Protein AF-A0AB34K813-F1 (afdb_monomer_lite)

Organism: Prymnesium parvum (NCBI:txid97485)

Secondary structure (DSSP, 8-state):
-------------THHHHHHHHHHHHHHHHHHHHHHT-TTS-HHHHHHHHTS-EEEPPTT-TT-SEEEEEEEETTEEEEEEEEE-HHHHHSGGGHHHHHHHHHHHHHHHTT--S-SHHHHHHHHHGGGSHHHHHHHHHHHHTT-SS---SS---HHHHHHHHHHHHHHHHH-SEEEE-TTT--EEEESS--TT--B---TTS-TTPBPEEEEHHHHHHHS-TTGGGG-----

Structure (mmCIF, N/CA/C/O backbone):
data_AF-A0AB34K813-F1
#
_entry.id   AF-A0AB34K813-F1
#
loop_
_atom_site.group_PDB
_atom_site.id
_atom_site.type_symbol
_atom_site.label_atom_id
_atom_site.label_alt_id
_atom_site.label_comp_id
_atom_site.label_asym_id
_atom_site.label_entity_id
_atom_site.label_seq_id
_atom_site.pdbx_PDB_ins_code
_atom_site.Cartn_x
_atom_site.Cartn_y
_atom_site.Cartn_z
_atom_site.occupancy
_atom_site.B_iso_or_equiv
_atom_site.auth_seq_id
_atom_site.auth_comp_id
_atom_site.auth_asym_id
_atom_site.auth_atom_id
_atom_site.pdbx_PDB_model_num
ATOM 1 N N . MET A 1 1 ? -28.164 -55.499 8.125 1.00 40.47 1 MET A N 1
ATOM 2 C CA . MET A 1 1 ? -28.243 -54.291 7.272 1.00 40.47 1 MET A CA 1
ATOM 3 C C . MET A 1 1 ? -27.088 -53.362 7.637 1.00 40.47 1 MET A C 1
ATOM 5 O O . MET A 1 1 ? -27.145 -52.785 8.718 1.00 40.47 1 MET A O 1
ATOM 9 N N . PRO A 1 2 ? -26.005 -53.270 6.844 1.00 36.97 2 PRO A N 1
ATOM 10 C CA . PRO A 1 2 ? -24.881 -52.398 7.173 1.00 36.97 2 PRO A CA 1
ATOM 11 C C . PRO A 1 2 ? -25.162 -50.956 6.718 1.00 36.97 2 PRO A C 1
ATOM 13 O O . PRO A 1 2 ? -25.666 -50.724 5.621 1.00 36.97 2 PRO A O 1
ATOM 16 N N . ARG A 1 3 ? -24.840 -49.982 7.578 1.00 38.12 3 ARG A N 1
ATOM 17 C CA . ARG A 1 3 ? -24.849 -48.547 7.256 1.00 38.12 3 ARG A CA 1
ATOM 18 C C . ARG A 1 3 ? -23.661 -48.230 6.345 1.00 38.12 3 ARG A C 1
ATOM 20 O O . ARG A 1 3 ? -22.516 -48.391 6.758 1.00 38.12 3 ARG A O 1
ATOM 27 N N . LEU A 1 4 ? -23.938 -47.746 5.138 1.00 34.97 4 LEU A N 1
ATOM 28 C CA . LEU A 1 4 ? -22.934 -47.162 4.250 1.00 34.97 4 LEU A CA 1
ATOM 29 C C . LEU A 1 4 ? -22.498 -45.797 4.805 1.00 34.97 4 LEU A C 1
ATOM 31 O O . LEU A 1 4 ? -23.293 -44.863 4.880 1.00 34.97 4 LEU A O 1
ATOM 35 N N . LEU A 1 5 ? -21.229 -45.693 5.201 1.00 39.16 5 LEU A N 1
ATOM 36 C CA . LEU A 1 5 ? -20.540 -44.429 5.457 1.00 39.16 5 LEU A CA 1
ATOM 37 C C . LEU A 1 5 ? -20.060 -43.864 4.115 1.00 39.16 5 LEU A C 1
ATOM 39 O O . LEU A 1 5 ? -19.081 -44.341 3.546 1.00 39.16 5 LEU A O 1
ATOM 43 N N . THR A 1 6 ? -20.731 -42.835 3.604 1.00 39.72 6 THR A N 1
ATOM 44 C CA . THR A 1 6 ? -20.215 -42.028 2.493 1.00 39.72 6 THR A CA 1
ATOM 45 C C . THR A 1 6 ? -19.119 -41.099 3.010 1.00 39.72 6 THR A C 1
ATOM 47 O O . THR A 1 6 ? -19.399 -40.052 3.593 1.00 39.72 6 THR A O 1
ATOM 50 N N . HIS A 1 7 ? -17.858 -41.474 2.792 1.00 35.19 7 HIS A N 1
ATOM 51 C CA . HIS A 1 7 ? -16.732 -40.549 2.890 1.00 35.19 7 HIS A CA 1
ATOM 52 C C . HIS A 1 7 ? -16.776 -39.581 1.700 1.00 35.19 7 HIS A C 1
ATOM 54 O O . HIS A 1 7 ? -16.453 -39.948 0.573 1.00 35.19 7 HIS A O 1
ATOM 60 N N . ALA A 1 8 ? -17.159 -38.329 1.951 1.00 38.97 8 ALA A N 1
ATOM 61 C CA . ALA A 1 8 ? -16.962 -37.244 1.000 1.00 38.97 8 ALA A CA 1
ATOM 62 C C . ALA A 1 8 ? -15.460 -36.924 0.912 1.00 38.97 8 ALA A C 1
ATOM 64 O O . ALA A 1 8 ? -14.882 -36.292 1.799 1.00 38.97 8 ALA A O 1
ATOM 65 N N . LEU A 1 9 ? -14.814 -37.381 -0.161 1.00 40.41 9 LEU A N 1
ATOM 66 C CA . LEU A 1 9 ? -13.491 -36.913 -0.558 1.00 40.41 9 LEU A CA 1
ATOM 67 C C . LEU A 1 9 ? -13.613 -35.444 -0.977 1.00 40.41 9 LEU A C 1
ATOM 69 O O . LEU A 1 9 ? -14.111 -35.122 -2.052 1.00 40.41 9 LEU A O 1
ATOM 73 N N . GLY A 1 10 ? -13.181 -34.539 -0.098 1.00 35.12 10 GLY A N 1
ATOM 74 C CA . GLY A 1 10 ? -13.100 -33.114 -0.393 1.00 35.12 10 GLY A CA 1
ATOM 75 C C . GLY A 1 10 ? -12.108 -32.850 -1.524 1.00 35.12 10 GLY A C 1
ATOM 76 O O . GLY A 1 10 ? -10.894 -32.859 -1.309 1.00 35.12 10 GLY A O 1
ATOM 77 N N . MET A 1 11 ? -12.625 -32.575 -2.721 1.00 36.72 11 MET A N 1
ATOM 78 C CA . MET A 1 11 ? -11.850 -32.030 -3.831 1.00 36.72 11 MET A CA 1
ATOM 79 C C . MET A 1 11 ? -11.359 -30.631 -3.439 1.00 36.72 11 MET A C 1
ATOM 81 O O . MET A 1 11 ? -12.093 -29.646 -3.507 1.00 36.72 11 MET A O 1
ATOM 85 N N . ARG A 1 12 ? -10.104 -30.519 -2.994 1.00 44.38 12 ARG A N 1
ATOM 86 C CA . ARG A 1 12 ? -9.449 -29.214 -2.854 1.00 44.38 12 ARG A CA 1
ATOM 87 C C . ARG A 1 12 ? -9.194 -28.680 -4.262 1.00 44.38 12 ARG A C 1
ATOM 89 O O . ARG A 1 12 ? -8.395 -29.247 -5.000 1.00 44.38 12 ARG A O 1
ATOM 96 N N . SER A 1 13 ? -9.900 -27.609 -4.619 1.00 41.66 13 SER A N 1
ATOM 97 C CA . SER A 1 13 ? -9.781 -26.898 -5.895 1.00 41.66 13 SER A CA 1
ATOM 98 C C . SER A 1 13 ? -8.315 -26.639 -6.270 1.00 41.66 13 SER A C 1
ATOM 100 O O . SER A 1 13 ? -7.618 -25.835 -5.648 1.00 41.66 13 SER A O 1
ATOM 102 N N . LEU A 1 14 ? -7.856 -27.308 -7.329 1.00 44.44 14 LEU A N 1
ATOM 103 C CA . LEU A 1 14 ? -6.583 -27.040 -8.003 1.00 44.44 14 LEU A CA 1
ATOM 104 C C . LEU A 1 14 ? -6.608 -25.706 -8.784 1.00 44.44 14 LEU A C 1
ATOM 106 O O . LEU A 1 14 ? -5.558 -25.239 -9.221 1.00 44.44 14 LEU A O 1
ATOM 110 N N . GLY A 1 15 ? -7.775 -25.057 -8.909 1.00 40.50 15 GLY A N 1
ATOM 111 C CA . GLY A 1 15 ? -7.980 -23.834 -9.696 1.00 40.50 15 GLY A CA 1
ATOM 112 C C . GLY A 1 15 ? -7.442 -22.544 -9.064 1.00 40.50 15 GLY A C 1
ATOM 113 O O . GLY A 1 15 ? -7.203 -21.572 -9.777 1.00 40.50 15 GLY A O 1
ATOM 114 N N . SER A 1 16 ? -7.186 -22.531 -7.750 1.00 52.09 16 SER A N 1
ATOM 115 C CA . SER A 1 16 ? -6.768 -21.317 -7.026 1.00 52.09 16 SER A CA 1
ATOM 116 C C . SER A 1 16 ? -5.320 -20.890 -7.324 1.00 52.09 16 SER A C 1
ATOM 118 O O . SER A 1 16 ? -5.017 -19.698 -7.353 1.00 52.09 16 SER A O 1
ATOM 120 N N . ARG A 1 17 ? -4.417 -21.840 -7.617 1.00 52.97 17 ARG A N 1
ATOM 121 C CA . ARG A 1 17 ? -3.002 -21.529 -7.905 1.00 52.97 17 ARG A CA 1
ATOM 122 C C . ARG A 1 17 ? -2.800 -20.909 -9.290 1.00 52.97 17 ARG A C 1
ATOM 124 O O . ARG A 1 17 ? -2.044 -19.949 -9.401 1.00 52.97 17 ARG A O 1
ATOM 131 N N . CYS A 1 18 ? -3.506 -21.410 -10.306 1.00 53.28 18 CYS A N 1
ATOM 132 C CA . CYS A 1 18 ? -3.418 -20.904 -11.680 1.00 53.28 18 CYS A CA 1
ATOM 133 C C . CYS A 1 18 ? -3.965 -19.468 -11.793 1.00 53.28 18 CYS A C 1
ATOM 135 O O . CYS A 1 18 ? -3.300 -18.599 -12.351 1.00 53.28 18 CYS A O 1
ATOM 137 N N . HIS A 1 19 ? -5.103 -19.185 -11.142 1.00 57.97 19 HIS A N 1
ATOM 138 C CA . HIS A 1 19 ? -5.671 -17.832 -11.080 1.00 57.97 19 HIS A CA 1
ATOM 139 C C . HIS A 1 19 ? -4.694 -16.825 -10.464 1.00 57.97 19 HIS A C 1
ATOM 141 O O . HIS A 1 19 ? -4.480 -15.751 -11.018 1.00 57.97 19 HIS A O 1
ATOM 147 N N . SER A 1 20 ? -4.030 -17.197 -9.363 1.00 69.31 20 SER A N 1
ATOM 148 C CA . SER A 1 20 ? -3.106 -16.291 -8.673 1.00 69.31 20 SER A CA 1
ATOM 149 C C . SER A 1 20 ? -1.882 -15.892 -9.506 1.00 69.31 20 SER A C 1
ATOM 151 O O . SER A 1 20 ? -1.365 -14.790 -9.334 1.00 69.31 20 SER A O 1
ATOM 153 N N . PHE A 1 21 ? -1.418 -16.779 -10.395 1.00 74.19 21 PHE A N 1
ATOM 154 C CA . PHE A 1 21 ? -0.267 -16.526 -11.260 1.00 74.19 21 PHE A CA 1
ATOM 155 C C . PHE A 1 21 ? -0.642 -15.593 -12.414 1.00 74.19 21 PHE A C 1
ATOM 157 O O . PHE A 1 21 ? 0.025 -14.582 -12.614 1.00 74.19 21 PHE A O 1
ATOM 164 N N . HIS A 1 22 ? -1.751 -15.872 -13.109 1.00 79.75 22 HIS A N 1
ATOM 165 C CA . HIS A 1 22 ? -2.236 -15.013 -14.193 1.00 79.75 22 HIS A CA 1
ATOM 166 C C . HIS A 1 22 ? -2.557 -13.592 -13.719 1.00 79.75 22 HIS A C 1
ATOM 168 O O . HIS A 1 22 ? -2.233 -12.636 -14.419 1.00 79.75 22 HIS A O 1
ATOM 174 N N . GLN A 1 23 ? -3.119 -13.443 -12.515 1.00 82.75 23 GLN A N 1
ATOM 175 C CA . GLN A 1 23 ? -3.369 -12.131 -11.911 1.00 82.75 23 GLN A CA 1
ATOM 176 C C . GLN A 1 23 ? -2.080 -11.326 -11.717 1.00 82.75 23 GLN A C 1
ATOM 178 O O . GLN A 1 23 ? -2.039 -10.148 -12.053 1.00 82.75 23 GLN A O 1
ATOM 183 N N . ILE A 1 24 ? -1.023 -11.953 -11.190 1.00 89.81 24 ILE A N 1
ATOM 184 C CA . ILE A 1 24 ? 0.265 -11.279 -10.985 1.00 89.81 24 ILE A CA 1
ATOM 185 C C . ILE A 1 24 ? 0.879 -10.879 -12.327 1.00 89.81 24 ILE A C 1
ATOM 187 O O . ILE A 1 24 ? 1.292 -9.735 -12.470 1.00 89.81 24 ILE A O 1
ATOM 191 N N . VAL A 1 25 ? 0.893 -11.783 -13.311 1.00 90.12 25 VAL A N 1
ATOM 192 C CA . VAL A 1 25 ? 1.464 -11.505 -14.638 1.00 90.12 25 VAL A CA 1
ATOM 193 C C . VAL A 1 25 ? 0.717 -10.368 -15.340 1.00 90.12 25 VAL A C 1
ATOM 195 O O . VAL A 1 25 ? 1.357 -9.449 -15.843 1.00 90.12 25 VAL A O 1
ATOM 198 N N . GLY A 1 26 ? -0.620 -10.381 -15.322 1.00 91.38 26 GLY A N 1
ATOM 199 C CA . GLY A 1 26 ? -1.423 -9.293 -15.891 1.00 91.38 26 GLY A CA 1
ATOM 200 C C . GLY A 1 26 ? -1.150 -7.952 -15.206 1.00 91.38 26 GLY A C 1
ATOM 201 O O . GLY A 1 26 ? -0.926 -6.949 -15.874 1.00 91.38 26 GLY A O 1
ATOM 202 N N . LEU A 1 27 ? -1.063 -7.952 -13.873 1.00 92.31 27 LEU A N 1
ATOM 203 C CA . LEU A 1 27 ? -0.765 -6.753 -13.089 1.00 92.31 27 LEU A CA 1
ATOM 204 C C . LEU A 1 27 ? 0.649 -6.216 -13.366 1.00 92.31 27 LEU A C 1
ATOM 206 O O . LEU A 1 27 ? 0.837 -5.003 -13.436 1.00 92.31 27 LEU A O 1
ATOM 210 N N . GLN A 1 28 ? 1.638 -7.096 -13.555 1.00 95.12 28 GLN A N 1
ATOM 211 C CA . GLN A 1 28 ? 2.987 -6.701 -13.966 1.00 95.12 28 GLN A CA 1
ATOM 212 C C . GLN A 1 28 ? 2.988 -6.040 -15.347 1.00 95.12 28 GLN A C 1
ATOM 214 O O . GLN A 1 28 ? 3.563 -4.962 -15.475 1.00 95.12 28 GLN A O 1
ATOM 219 N N . GLY A 1 29 ? 2.325 -6.649 -16.338 1.00 94.62 29 GLY A N 1
ATOM 220 C CA . GLY A 1 29 ? 2.216 -6.098 -17.693 1.00 94.62 29 GLY A CA 1
ATOM 221 C C . GLY A 1 29 ? 1.589 -4.705 -17.693 1.00 94.62 29 GLY A C 1
ATOM 222 O O . GLY A 1 29 ? 2.226 -3.747 -18.123 1.00 94.62 29 GLY A O 1
ATOM 223 N N . ASP A 1 30 ? 0.414 -4.570 -17.072 1.00 94.88 30 ASP A N 1
ATOM 224 C CA . ASP A 1 30 ? -0.297 -3.294 -16.916 1.00 94.88 30 ASP A CA 1
ATOM 225 C C . ASP A 1 30 ? 0.600 -2.184 -16.340 1.00 94.88 30 ASP A C 1
ATOM 227 O O . ASP A 1 30 ? 0.608 -1.041 -16.813 1.00 94.88 30 ASP A O 1
ATOM 231 N N . VAL A 1 31 ? 1.355 -2.508 -15.284 1.00 96.50 31 VAL A N 1
ATOM 232 C CA . VAL A 1 31 ? 2.215 -1.541 -14.596 1.00 96.50 31 VAL A CA 1
ATOM 233 C C . VAL A 1 31 ? 3.443 -1.200 -15.430 1.00 96.50 31 VAL A C 1
ATOM 235 O O . VAL A 1 31 ? 3.774 -0.020 -15.528 1.00 96.50 31 VAL A O 1
ATOM 238 N N . LEU A 1 32 ? 4.113 -2.182 -16.035 1.00 96.06 32 LEU A N 1
ATOM 239 C CA . LEU A 1 32 ? 5.310 -1.946 -16.846 1.00 96.06 32 LEU A CA 1
ATOM 240 C C . LEU A 1 32 ? 4.984 -1.154 -18.119 1.00 96.06 32 LEU A C 1
ATOM 242 O O . LEU A 1 32 ? 5.688 -0.185 -18.411 1.00 96.06 32 LEU A O 1
ATOM 246 N N . ASP A 1 33 ? 3.882 -1.478 -18.800 1.00 94.69 33 ASP A N 1
ATOM 247 C CA . ASP A 1 33 ? 3.392 -0.730 -19.965 1.00 94.69 33 ASP A CA 1
ATOM 248 C C . ASP A 1 33 ? 3.062 0.719 -19.585 1.00 94.69 33 ASP A C 1
ATOM 250 O O . ASP A 1 33 ? 3.467 1.676 -20.254 1.00 94.69 33 ASP A O 1
ATOM 254 N N . THR A 1 34 ? 2.397 0.904 -18.442 1.00 95.00 34 THR A N 1
ATOM 255 C CA . THR A 1 34 ? 2.105 2.239 -17.912 1.00 95.00 34 THR A CA 1
ATOM 256 C C . THR A 1 34 ? 3.389 2.994 -17.563 1.00 95.00 34 THR A C 1
ATOM 258 O O . THR A 1 34 ? 3.525 4.165 -17.923 1.00 95.00 34 THR A O 1
ATOM 261 N N . MET A 1 35 ? 4.360 2.346 -16.910 1.00 95.81 35 MET A N 1
ATOM 262 C CA . MET A 1 35 ? 5.655 2.945 -16.569 1.00 95.81 35 MET A CA 1
ATOM 263 C C . MET A 1 35 ? 6.441 3.364 -17.812 1.00 95.81 35 MET A C 1
ATOM 265 O O . MET A 1 35 ? 7.056 4.429 -17.791 1.00 95.81 35 MET A O 1
ATOM 269 N N . ALA A 1 36 ? 6.392 2.579 -18.891 1.00 93.88 36 ALA A N 1
ATOM 270 C CA . ALA A 1 36 ? 7.052 2.900 -20.155 1.00 93.88 36 ALA A CA 1
ATOM 271 C C . ALA A 1 36 ? 6.488 4.171 -20.818 1.00 93.88 36 ALA A C 1
ATOM 273 O O . ALA A 1 36 ? 7.203 4.844 -21.559 1.00 93.88 36 ALA A O 1
ATOM 2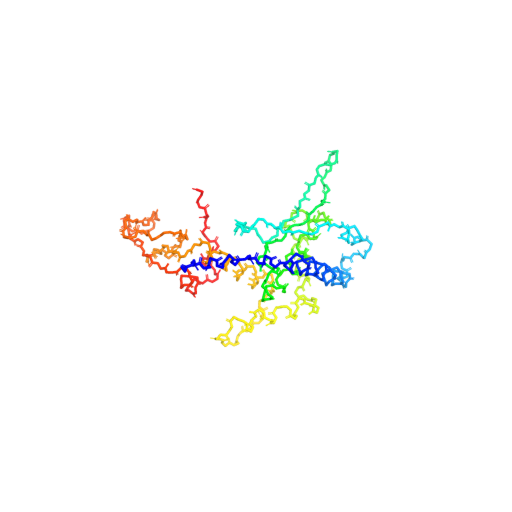74 N N . SER A 1 37 ? 5.236 4.538 -20.515 1.00 91.94 37 SER A N 1
ATOM 275 C CA . SER A 1 37 ? 4.622 5.793 -20.975 1.00 91.94 37 SER A CA 1
ATOM 276 C C . SER A 1 37 ? 5.019 7.030 -20.150 1.00 91.94 37 SER A C 1
ATOM 278 O O . SER A 1 37 ? 4.778 8.164 -20.571 1.00 91.94 37 SER A O 1
ATOM 280 N N . ILE A 1 38 ? 5.632 6.849 -18.973 1.00 92.69 38 ILE A N 1
ATOM 281 C CA . ILE A 1 38 ? 6.045 7.958 -18.106 1.00 92.69 38 ILE A CA 1
ATOM 282 C C . ILE A 1 38 ? 7.369 8.522 -18.626 1.00 92.69 38 ILE A C 1
ATOM 284 O O . ILE A 1 38 ? 8.417 7.910 -18.461 1.00 92.69 38 ILE A O 1
ATOM 288 N N . ALA A 1 39 ? 7.346 9.741 -19.172 1.00 88.62 39 ALA A N 1
ATOM 289 C CA . ALA A 1 39 ? 8.506 10.360 -19.828 1.00 88.62 39 ALA A CA 1
ATOM 290 C C . ALA A 1 39 ? 9.791 10.433 -18.971 1.00 88.62 39 ALA A C 1
ATOM 292 O O . ALA A 1 39 ? 10.895 10.432 -19.511 1.00 88.62 39 ALA A O 1
ATOM 293 N N . LEU A 1 40 ? 9.671 10.493 -17.638 1.00 89.94 40 LEU A N 1
ATOM 294 C CA . LEU A 1 40 ? 10.826 10.516 -16.728 1.00 89.94 40 LEU A CA 1
ATOM 295 C C . LEU A 1 40 ? 11.464 9.135 -16.495 1.00 89.94 40 LEU A C 1
ATOM 297 O O . LEU A 1 40 ? 12.545 9.058 -15.909 1.00 89.94 40 LEU A O 1
ATOM 301 N N . LEU A 1 41 ? 10.821 8.051 -16.932 1.00 91.19 41 LEU A N 1
ATOM 302 C CA . LEU A 1 41 ? 11.318 6.684 -16.823 1.00 91.19 41 LEU A CA 1
ATOM 303 C C . LEU A 1 41 ? 11.771 6.208 -18.205 1.00 91.19 41 LEU A C 1
ATOM 305 O O . LEU A 1 41 ? 10.978 6.052 -19.127 1.00 91.19 41 LEU A O 1
ATOM 309 N N . LYS A 1 42 ? 13.076 5.975 -18.367 1.00 88.38 42 LYS A N 1
ATOM 310 C CA . LYS A 1 42 ? 13.618 5.466 -19.633 1.00 88.38 42 LYS A CA 1
ATOM 311 C C . LYS A 1 42 ? 13.216 3.995 -19.811 1.00 88.38 42 LYS A C 1
ATOM 313 O O . LYS A 1 42 ? 13.480 3.222 -18.890 1.00 88.38 42 LYS A O 1
ATOM 318 N N . PRO A 1 43 ? 12.712 3.565 -20.984 1.00 88.69 43 PRO A N 1
ATOM 319 C CA . PRO A 1 43 ? 12.343 2.164 -21.215 1.00 88.69 43 PRO A CA 1
ATOM 320 C C . PRO A 1 43 ? 13.475 1.169 -20.926 1.00 88.69 43 PRO A C 1
ATOM 322 O O . PRO A 1 43 ? 13.246 0.116 -20.340 1.00 88.69 43 PRO A O 1
ATOM 325 N N . SER A 1 44 ? 14.726 1.530 -21.234 1.00 89.56 44 SER A N 1
ATOM 326 C CA . SER A 1 44 ? 15.894 0.688 -20.940 1.00 89.56 44 SER A CA 1
ATOM 327 C C . SER A 1 44 ? 16.117 0.438 -19.446 1.00 89.56 44 SER A C 1
ATOM 329 O O . SER A 1 44 ? 16.642 -0.609 -19.077 1.00 89.56 44 SER A O 1
ATOM 331 N N . ALA A 1 45 ? 15.695 1.361 -18.576 1.00 89.81 45 ALA A N 1
ATOM 332 C CA . ALA A 1 45 ? 15.778 1.185 -17.129 1.00 89.81 45 ALA A CA 1
ATOM 333 C C . ALA A 1 45 ? 14.716 0.211 -16.592 1.00 89.81 45 ALA A C 1
ATOM 335 O O . ALA A 1 45 ? 14.874 -0.293 -15.485 1.00 89.81 45 ALA A O 1
ATOM 336 N N . LEU A 1 46 ? 13.654 -0.065 -17.359 1.00 94.06 46 LEU A N 1
ATOM 337 C CA . LEU A 1 46 ? 12.557 -0.947 -16.952 1.00 94.06 46 LEU A CA 1
ATOM 338 C C . LEU A 1 46 ? 12.826 -2.419 -17.276 1.00 94.06 46 LEU A C 1
ATOM 340 O O . LEU A 1 46 ? 12.252 -3.284 -16.624 1.00 94.06 46 LEU A O 1
ATOM 344 N N . VAL A 1 47 ? 13.727 -2.714 -18.220 1.00 92.00 47 VAL A N 1
ATOM 345 C CA . VAL A 1 47 ? 14.059 -4.088 -18.647 1.00 92.00 47 VAL A CA 1
ATOM 346 C C . VAL A 1 47 ? 14.375 -5.025 -17.468 1.00 92.00 47 VAL A C 1
ATOM 348 O O . VAL A 1 47 ? 13.828 -6.124 -17.432 1.00 92.00 47 VAL A O 1
ATOM 351 N N . PRO A 1 48 ? 15.167 -4.629 -16.448 1.00 92.00 48 PRO A N 1
ATOM 352 C CA . PRO A 1 48 ? 15.436 -5.508 -15.308 1.00 92.00 48 PRO A CA 1
ATOM 353 C C . PRO A 1 48 ? 14.200 -5.851 -14.458 1.00 92.00 48 PRO A C 1
ATOM 355 O O . PRO A 1 48 ? 14.242 -6.810 -13.689 1.00 92.00 48 PRO A O 1
ATOM 358 N N . LEU A 1 49 ? 13.117 -5.071 -14.554 1.00 95.31 49 LEU A N 1
ATOM 359 C CA . LEU A 1 49 ? 11.895 -5.274 -13.773 1.00 95.31 49 LEU A CA 1
ATOM 360 C C . LEU A 1 49 ? 10.998 -6.379 -14.341 1.00 95.31 49 LEU A C 1
ATOM 362 O O . LEU A 1 49 ? 10.260 -6.991 -13.569 1.00 95.31 49 LEU A O 1
ATOM 366 N N . ASP A 1 50 ? 11.089 -6.660 -15.645 1.00 90.75 50 ASP A N 1
ATOM 367 C CA . ASP A 1 50 ? 10.316 -7.714 -16.322 1.00 90.75 50 ASP A CA 1
ATOM 368 C C . ASP A 1 50 ? 10.580 -9.093 -15.698 1.00 90.75 50 ASP A C 1
ATOM 370 O O . ASP A 1 50 ? 9.679 -9.898 -15.466 1.00 90.75 50 ASP A O 1
ATOM 374 N N . HIS A 1 51 ? 11.834 -9.329 -15.312 1.00 89.88 51 HIS A N 1
ATOM 375 C CA . HIS A 1 51 ? 12.270 -10.579 -14.697 1.00 89.88 51 HIS A CA 1
ATOM 376 C C . HIS A 1 51 ? 12.285 -10.537 -13.165 1.00 89.88 51 HIS A C 1
ATOM 378 O O . HIS A 1 51 ? 12.656 -11.530 -12.533 1.00 89.88 51 HIS A O 1
ATOM 384 N N . LEU A 1 52 ? 11.907 -9.414 -12.542 1.00 94.94 52 LEU A N 1
ATOM 385 C CA . LEU A 1 52 ? 11.888 -9.289 -11.088 1.00 94.94 52 LEU A CA 1
ATOM 386 C C . LEU A 1 52 ? 10.680 -10.056 -10.524 1.00 94.94 52 LEU A C 1
ATOM 388 O O . LEU A 1 52 ? 9.542 -9.640 -10.747 1.00 94.94 52 LEU A O 1
ATOM 392 N N . PRO A 1 53 ? 10.875 -11.143 -9.750 1.00 95.31 53 PRO A N 1
ATOM 393 C CA . PRO A 1 53 ? 9.760 -11.965 -9.302 1.00 95.31 53 PRO A CA 1
ATOM 394 C C . PRO A 1 53 ? 8.797 -11.188 -8.402 1.00 95.31 53 PRO A C 1
ATOM 396 O O . PRO A 1 53 ? 9.201 -10.652 -7.363 1.00 95.31 53 PRO A O 1
ATOM 399 N N . VAL A 1 54 ? 7.510 -11.209 -8.749 1.00 96.00 54 VAL A N 1
ATOM 400 C CA . VAL A 1 54 ? 6.421 -10.693 -7.913 1.00 96.00 54 VAL A CA 1
ATOM 401 C C . VAL A 1 54 ? 5.709 -11.858 -7.231 1.00 96.00 54 VAL A C 1
ATOM 403 O O . VAL A 1 54 ? 5.485 -12.922 -7.802 1.00 96.00 54 VAL A O 1
ATOM 406 N N . SER A 1 55 ? 5.404 -11.692 -5.950 1.00 94.25 55 SER A N 1
ATOM 407 C CA . SER A 1 55 ? 4.878 -12.761 -5.102 1.00 94.25 55 SER A CA 1
ATOM 408 C C . SER A 1 55 ? 3.887 -12.239 -4.066 1.00 94.25 55 SER A C 1
ATOM 410 O O . SER A 1 55 ? 3.567 -11.054 -4.025 1.00 94.25 55 SER A O 1
ATOM 412 N N . ARG A 1 56 ? 3.413 -13.130 -3.194 1.00 94.69 56 ARG A N 1
ATOM 413 C CA . ARG A 1 56 ? 2.490 -12.804 -2.107 1.00 94.69 56 ARG A CA 1
ATOM 414 C C . ARG A 1 56 ? 3.224 -12.645 -0.777 1.00 94.69 56 ARG A C 1
ATOM 416 O O . ARG A 1 56 ? 4.102 -13.439 -0.435 1.00 94.69 56 ARG A O 1
ATOM 423 N N . LEU A 1 57 ? 2.831 -11.636 -0.006 1.00 94.56 57 LEU A N 1
ATOM 424 C CA . LEU A 1 57 ? 3.113 -11.550 1.424 1.00 94.56 57 LEU A CA 1
ATOM 425 C C . LEU A 1 57 ? 2.333 -12.629 2.192 1.00 94.56 57 LEU A C 1
ATOM 427 O O . LEU A 1 57 ? 1.388 -13.235 1.681 1.00 94.56 57 LEU A O 1
ATOM 431 N N . ARG A 1 58 ? 2.710 -12.847 3.457 1.00 90.94 58 ARG A N 1
ATOM 432 C CA . ARG A 1 58 ? 1.896 -13.635 4.393 1.00 90.94 58 ARG A CA 1
ATOM 433 C C . ARG A 1 58 ? 0.511 -12.991 4.558 1.00 90.94 58 ARG A C 1
ATOM 435 O O . ARG A 1 58 ? 0.398 -11.768 4.555 1.00 90.94 58 ARG A O 1
ATOM 442 N N . ARG A 1 59 ? -0.536 -13.808 4.716 1.00 87.06 59 ARG A N 1
ATOM 443 C CA . ARG A 1 59 ? -1.940 -13.344 4.806 1.00 87.06 59 ARG A CA 1
ATOM 444 C C . ARG A 1 59 ? -2.201 -12.430 6.012 1.00 87.06 59 ARG A C 1
ATOM 446 O O . ARG A 1 59 ? -3.156 -11.667 6.010 1.00 87.06 59 ARG A O 1
ATOM 453 N N . ASP A 1 60 ? -1.373 -12.527 7.043 1.00 85.25 60 ASP A N 1
ATOM 454 C CA . ASP A 1 60 ? -1.408 -11.724 8.265 1.00 85.25 60 ASP A CA 1
ATOM 455 C C . ASP A 1 60 ? -0.419 -10.541 8.229 1.00 85.25 60 ASP A C 1
ATOM 457 O O . ASP A 1 60 ? -0.078 -9.986 9.271 1.00 85.25 60 ASP A O 1
ATOM 461 N N . ALA A 1 61 ? 0.077 -10.130 7.057 1.00 86.19 61 ALA A N 1
ATOM 462 C CA . ALA A 1 61 ? 0.919 -8.941 6.913 1.00 86.19 61 ALA A CA 1
ATOM 463 C C . ALA A 1 61 ? 0.090 -7.645 6.992 1.00 86.19 61 ALA A C 1
ATOM 465 O O . ALA A 1 61 ? -0.081 -6.936 6.015 1.00 86.19 61 ALA A O 1
ATOM 466 N N . PHE A 1 62 ? -0.394 -7.297 8.180 1.00 77.12 62 PHE A N 1
ATOM 467 C CA . PHE A 1 62 ? -1.336 -6.185 8.360 1.00 77.12 62 PHE A CA 1
ATOM 468 C C . PHE A 1 62 ? -0.734 -4.774 8.263 1.00 77.12 62 PHE A C 1
ATOM 470 O O . PHE A 1 62 ? -1.475 -3.810 8.108 1.00 77.12 62 PHE A O 1
ATOM 477 N N . LYS A 1 63 ? 0.596 -4.634 8.370 1.00 82.00 63 LYS A N 1
ATOM 478 C CA . LYS A 1 63 ? 1.294 -3.335 8.267 1.00 82.00 63 LYS A CA 1
ATOM 479 C C . LYS A 1 63 ? 1.862 -3.055 6.868 1.00 82.00 63 LYS A C 1
ATOM 481 O O . LYS A 1 63 ? 2.427 -1.989 6.659 1.00 82.00 63 LYS A O 1
ATOM 486 N N . LEU A 1 64 ? 1.795 -4.018 5.943 1.00 90.44 64 LEU A N 1
ATOM 487 C CA . LEU A 1 64 ? 2.481 -3.946 4.650 1.00 90.44 64 LEU A CA 1
ATOM 488 C C . LEU A 1 64 ? 1.502 -4.199 3.507 1.00 90.44 64 LEU A C 1
ATOM 490 O O . LEU A 1 64 ? 0.884 -5.259 3.440 1.00 90.44 64 LEU A O 1
ATOM 494 N N . HIS A 1 65 ? 1.408 -3.245 2.584 1.00 95.12 65 HIS A N 1
ATOM 495 C CA . HIS A 1 65 ? 0.645 -3.409 1.343 1.00 95.12 65 HIS A CA 1
ATOM 496 C C . HIS A 1 65 ? 1.511 -4.066 0.265 1.00 95.12 65 HIS A C 1
ATOM 498 O O . HIS A 1 65 ? 1.071 -4.987 -0.419 1.00 95.12 65 HIS A O 1
ATOM 504 N N . GLY A 1 66 ? 2.766 -3.630 0.177 1.00 96.44 66 GLY A N 1
ATOM 505 C CA . GLY A 1 66 ? 3.812 -4.169 -0.678 1.00 96.44 66 GLY A CA 1
ATOM 506 C C . GLY A 1 66 ? 5.157 -4.153 0.044 1.00 96.44 66 GLY A C 1
ATOM 507 O O . GLY A 1 66 ? 5.288 -3.576 1.127 1.00 96.44 66 GLY A O 1
ATOM 508 N N . VAL A 1 67 ? 6.134 -4.865 -0.515 1.00 96.94 67 VAL A N 1
ATOM 509 C CA . VAL A 1 67 ? 7.539 -4.740 -0.126 1.00 96.94 67 VAL A CA 1
ATOM 510 C C . VAL A 1 67 ? 8.467 -5.139 -1.270 1.00 96.94 67 VAL A C 1
ATOM 512 O O . VAL A 1 67 ? 8.351 -6.231 -1.836 1.00 96.94 67 VAL A O 1
ATOM 515 N N . CYS A 1 68 ? 9.450 -4.290 -1.537 1.00 97.69 68 CYS A N 1
ATOM 516 C CA . CYS A 1 68 ? 10.608 -4.578 -2.365 1.00 97.69 68 CYS A CA 1
ATOM 517 C C . CYS A 1 68 ? 11.734 -5.154 -1.496 1.00 97.69 68 CYS A C 1
ATOM 519 O O . CYS A 1 68 ? 12.198 -4.542 -0.529 1.00 97.69 68 CYS A O 1
ATOM 521 N N . ARG A 1 69 ? 12.156 -6.383 -1.803 1.00 96.81 69 ARG A N 1
ATOM 522 C CA . ARG A 1 69 ? 13.179 -7.113 -1.051 1.00 96.81 69 ARG A CA 1
ATOM 523 C C . ARG A 1 69 ? 14.517 -7.012 -1.756 1.00 96.81 69 ARG A C 1
ATOM 525 O O . ARG A 1 69 ? 14.668 -7.384 -2.920 1.00 96.81 69 ARG A O 1
ATOM 532 N N . PHE A 1 70 ? 15.515 -6.599 -0.992 1.00 96.12 70 PHE A N 1
ATOM 533 C CA . PHE A 1 70 ? 16.884 -6.470 -1.460 1.00 96.12 70 PHE A CA 1
ATOM 534 C C . PHE A 1 70 ? 17.732 -7.633 -0.963 1.00 96.12 70 PHE A C 1
ATOM 536 O O . PHE A 1 70 ? 17.549 -8.116 0.154 1.00 96.12 70 PHE A O 1
ATOM 543 N N . ARG A 1 71 ? 18.661 -8.076 -1.804 1.00 94.94 71 ARG A N 1
ATOM 544 C CA . ARG A 1 71 ? 19.753 -8.966 -1.424 1.00 94.94 71 ARG A CA 1
ATOM 545 C C . ARG A 1 71 ? 21.043 -8.165 -1.502 1.00 94.94 71 ARG A C 1
ATOM 547 O O . ARG A 1 71 ? 21.237 -7.396 -2.441 1.00 94.94 71 ARG A O 1
ATOM 554 N N . ARG A 1 72 ? 21.900 -8.331 -0.501 1.00 94.88 72 ARG A N 1
ATOM 555 C CA . ARG A 1 72 ? 23.233 -7.739 -0.518 1.00 94.88 72 ARG A CA 1
ATOM 556 C C . ARG A 1 72 ? 24.108 -8.502 -1.515 1.00 94.88 72 ARG A C 1
ATOM 558 O O . ARG A 1 72 ? 24.167 -9.730 -1.449 1.00 94.88 72 ARG A O 1
ATOM 565 N N . THR A 1 73 ? 24.767 -7.774 -2.404 1.00 92.44 73 THR A N 1
ATOM 566 C CA . THR A 1 73 ? 25.723 -8.288 -3.388 1.00 92.44 73 THR A CA 1
ATOM 567 C C . THR A 1 73 ? 26.977 -7.426 -3.278 1.00 92.44 73 THR A C 1
ATOM 569 O O . THR A 1 73 ? 26.983 -6.294 -3.744 1.00 92.44 73 THR A O 1
ATOM 572 N N . GLY A 1 74 ? 28.015 -7.929 -2.603 1.00 91.88 74 GLY A N 1
ATOM 573 C CA . GLY A 1 74 ? 29.170 -7.104 -2.232 1.00 91.88 74 GLY A CA 1
ATOM 574 C C . GLY A 1 74 ? 28.768 -5.976 -1.274 1.00 91.88 74 GLY A C 1
ATOM 575 O O . GLY A 1 74 ? 28.170 -6.240 -0.220 1.00 91.88 74 GLY A O 1
ATOM 576 N N . ASP A 1 75 ? 29.066 -4.740 -1.670 1.00 90.06 75 ASP A N 1
ATOM 577 C CA . ASP A 1 75 ? 28.686 -3.517 -0.950 1.00 90.06 75 A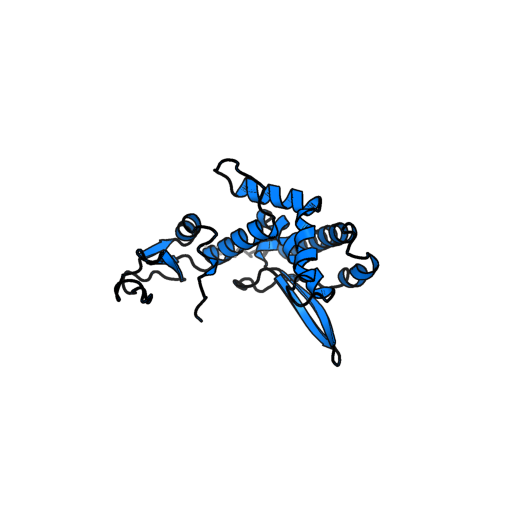SP A CA 1
ATOM 578 C C . ASP A 1 75 ? 27.343 -2.931 -1.420 1.00 90.06 75 ASP A C 1
ATOM 580 O O . ASP A 1 75 ? 26.798 -2.025 -0.787 1.00 90.06 75 ASP A O 1
ATOM 584 N N . ASP A 1 76 ? 26.756 -3.502 -2.475 1.00 89.00 76 ASP A N 1
ATOM 585 C CA . ASP A 1 76 ? 25.500 -3.047 -3.058 1.00 89.00 76 ASP A CA 1
ATOM 586 C C . ASP A 1 76 ? 24.281 -3.840 -2.566 1.00 89.00 76 ASP A C 1
ATOM 588 O O . ASP A 1 76 ? 24.358 -4.983 -2.101 1.00 89.00 76 ASP A O 1
ATOM 592 N N . PHE A 1 77 ? 23.101 -3.233 -2.717 1.00 91.50 77 PHE A N 1
ATOM 593 C CA . PHE A 1 77 ? 21.806 -3.862 -2.460 1.00 91.50 77 PHE A CA 1
ATOM 594 C C . PHE A 1 77 ? 20.983 -3.936 -3.742 1.00 91.50 77 PHE A C 1
ATOM 596 O O . PHE A 1 77 ? 20.442 -2.929 -4.198 1.00 91.50 77 PHE A O 1
ATOM 603 N N . VAL A 1 78 ? 20.805 -5.148 -4.262 1.00 93.12 78 VAL A N 1
ATOM 604 C CA . VAL A 1 78 ? 20.067 -5.399 -5.505 1.00 93.12 78 VAL A CA 1
ATOM 605 C C . VAL A 1 78 ? 18.668 -5.912 -5.177 1.00 93.12 78 VAL A C 1
ATOM 607 O O . VAL A 1 78 ? 18.503 -6.813 -4.345 1.00 93.12 78 VAL A O 1
ATOM 610 N N . ALA A 1 79 ? 17.642 -5.326 -5.794 1.00 96.31 79 ALA A N 1
ATOM 611 C CA . ALA A 1 79 ? 16.279 -5.831 -5.677 1.00 96.31 79 ALA A CA 1
ATOM 612 C C . ALA A 1 79 ? 16.209 -7.234 -6.292 1.00 96.31 79 ALA A C 1
ATOM 614 O O . ALA A 1 79 ? 16.675 -7.445 -7.406 1.00 96.31 79 ALA A O 1
ATOM 615 N N . HIS A 1 80 ? 15.657 -8.202 -5.562 1.00 95.94 80 HIS A N 1
ATOM 616 C CA . HIS A 1 80 ? 15.566 -9.585 -6.049 1.00 95.94 80 HIS A CA 1
ATOM 617 C C . HIS A 1 80 ? 14.149 -10.156 -6.010 1.00 95.94 80 HIS A C 1
ATOM 619 O O . HIS A 1 80 ? 13.929 -11.247 -6.528 1.00 95.94 80 HIS A O 1
ATOM 625 N N . LYS A 1 81 ? 13.202 -9.473 -5.352 1.00 97.06 81 LYS A N 1
ATOM 626 C CA . LYS A 1 81 ? 11.812 -9.920 -5.242 1.00 97.06 81 LYS A CA 1
ATOM 627 C C . LYS A 1 81 ? 10.904 -8.791 -4.771 1.00 97.06 81 LYS A C 1
ATOM 629 O O . LYS A 1 81 ? 11.271 -8.063 -3.851 1.00 97.06 81 LYS A O 1
ATOM 634 N N . ILE A 1 82 ? 9.691 -8.725 -5.306 1.00 97.94 82 ILE A N 1
ATOM 635 C CA . ILE A 1 82 ? 8.597 -7.913 -4.765 1.00 97.94 82 ILE A CA 1
ATOM 636 C C . ILE A 1 82 ? 7.521 -8.842 -4.195 1.00 97.94 82 ILE A C 1
ATOM 638 O O . ILE A 1 82 ? 7.297 -9.958 -4.677 1.00 97.94 82 ILE A O 1
ATOM 642 N N . ALA A 1 83 ? 6.871 -8.418 -3.115 1.00 96.69 83 ALA A N 1
ATOM 643 C CA . ALA A 1 83 ? 5.722 -9.124 -2.568 1.00 96.69 83 ALA A CA 1
ATOM 644 C C . ALA A 1 83 ? 4.574 -8.163 -2.262 1.00 96.69 83 ALA A C 1
ATOM 646 O O . ALA A 1 83 ? 4.791 -7.153 -1.601 1.00 96.69 83 ALA A O 1
ATOM 647 N N . LEU A 1 84 ? 3.364 -8.513 -2.695 1.00 96.50 84 LEU A N 1
ATOM 648 C CA . LEU A 1 84 ? 2.132 -7.760 -2.453 1.00 96.50 84 LEU A CA 1
ATOM 649 C C . LEU A 1 84 ? 1.239 -8.485 -1.447 1.00 96.50 84 LEU A C 1
ATOM 651 O O . LEU A 1 84 ? 1.278 -9.715 -1.327 1.00 96.50 84 LEU A O 1
ATOM 655 N N . HIS A 1 85 ? 0.425 -7.738 -0.707 1.00 95.12 85 HIS A N 1
ATOM 656 C CA . HIS A 1 85 ? -0.549 -8.324 0.204 1.00 95.12 85 HIS A CA 1
ATOM 657 C C . HIS A 1 85 ? -1.578 -9.170 -0.574 1.00 95.12 85 HIS A C 1
ATOM 659 O O . HIS A 1 85 ? -2.115 -8.681 -1.563 1.00 95.12 85 HIS A O 1
ATOM 665 N N . PRO A 1 86 ? -1.914 -10.406 -0.146 1.00 93.00 86 PRO A N 1
ATOM 666 C CA . PRO A 1 86 ? -2.848 -11.271 -0.878 1.00 93.00 86 PRO A CA 1
ATOM 667 C C . PRO A 1 86 ? -4.206 -10.629 -1.186 1.00 93.00 86 PRO A C 1
ATOM 669 O O . PRO A 1 86 ? -4.714 -10.795 -2.283 1.00 93.00 86 PRO A O 1
ATOM 672 N N . GLU A 1 87 ? -4.760 -9.849 -0.255 1.00 91.81 87 GLU A N 1
ATOM 673 C CA . GLU A 1 87 ? -6.044 -9.143 -0.441 1.00 91.81 87 GLU A CA 1
ATOM 674 C C . GLU A 1 87 ? -6.013 -8.097 -1.571 1.00 91.81 87 GLU A C 1
ATOM 676 O O . GLU A 1 87 ? -7.061 -7.796 -2.121 1.00 91.81 87 GLU A O 1
ATOM 681 N N . LEU A 1 88 ? -4.839 -7.569 -1.949 1.00 93.00 88 LEU A N 1
ATOM 682 C CA . LEU A 1 88 ? -4.714 -6.704 -3.132 1.00 93.00 88 LEU A CA 1
ATOM 683 C C . LEU A 1 88 ? -4.929 -7.477 -4.438 1.00 93.00 88 LEU A C 1
ATOM 685 O O . LEU A 1 88 ? -5.251 -6.875 -5.453 1.00 93.00 88 LEU A O 1
ATOM 689 N N . LEU A 1 89 ? -4.687 -8.789 -4.420 1.00 91.38 89 LEU A N 1
ATOM 690 C CA . LEU A 1 89 ? -4.729 -9.659 -5.596 1.00 91.38 89 LEU A CA 1
ATOM 691 C C . LEU A 1 89 ? -6.030 -10.462 -5.661 1.00 91.38 89 LEU A C 1
ATOM 693 O O . LEU A 1 89 ? -6.568 -10.683 -6.741 1.00 91.38 89 LEU A O 1
ATOM 697 N N . ASP A 1 90 ? -6.517 -10.913 -4.504 1.00 88.69 90 ASP A N 1
ATOM 698 C CA . ASP A 1 90 ? -7.664 -11.819 -4.393 1.00 88.69 90 ASP A CA 1
ATOM 699 C C . ASP A 1 90 ? -9.009 -11.121 -4.636 1.00 88.69 90 ASP A C 1
ATOM 701 O O . ASP A 1 90 ? -9.973 -11.785 -5.004 1.00 88.69 90 ASP A O 1
ATOM 705 N N . ASP A 1 91 ? -9.083 -9.808 -4.423 1.00 87.62 91 ASP A N 1
ATOM 706 C CA . ASP A 1 91 ? -10.321 -9.035 -4.465 1.00 87.62 91 ASP A CA 1
ATOM 707 C C . ASP A 1 91 ? -10.181 -7.887 -5.473 1.00 87.62 91 ASP A C 1
ATOM 709 O O . ASP A 1 91 ? -9.378 -6.966 -5.300 1.00 87.62 91 ASP A O 1
ATOM 713 N N . GLU A 1 92 ? -10.954 -7.979 -6.557 1.00 85.88 92 GLU A N 1
ATOM 714 C CA . GLU A 1 92 ? -10.830 -7.130 -7.748 1.00 85.88 92 GLU A CA 1
ATOM 715 C C . GLU A 1 92 ? -11.018 -5.643 -7.451 1.00 85.88 92 GLU A C 1
ATOM 717 O O . GLU A 1 92 ? -10.403 -4.800 -8.108 1.00 85.88 92 GLU A O 1
ATOM 722 N N . ARG A 1 93 ? -11.774 -5.292 -6.399 1.00 86.31 93 ARG A N 1
ATOM 723 C CA . ARG A 1 93 ? -11.949 -3.884 -6.003 1.00 86.31 93 ARG A CA 1
ATOM 724 C C . ARG A 1 93 ? -10.629 -3.211 -5.624 1.00 86.31 93 ARG A C 1
ATOM 726 O O . ARG A 1 93 ? -10.541 -1.986 -5.640 1.00 86.31 93 ARG A O 1
ATOM 733 N N . TRP A 1 94 ? -9.608 -3.996 -5.270 1.00 90.81 94 TRP A N 1
ATOM 734 C CA . TRP A 1 94 ? -8.286 -3.496 -4.911 1.00 90.81 94 TRP A CA 1
ATOM 735 C C . TRP A 1 94 ? -7.290 -3.512 -6.062 1.00 90.81 94 TRP A C 1
ATOM 737 O O . TRP A 1 94 ? -6.209 -2.960 -5.883 1.00 90.81 94 TRP A O 1
ATOM 747 N N . HIS A 1 95 ? -7.615 -4.076 -7.230 1.00 90.69 95 HIS A N 1
ATOM 748 C CA . HIS A 1 95 ? -6.646 -4.247 -8.322 1.00 90.69 95 HIS A CA 1
ATOM 749 C C . HIS A 1 95 ? -6.039 -2.928 -8.794 1.00 90.69 95 HIS A C 1
ATOM 751 O O . HIS A 1 95 ? -4.827 -2.850 -8.980 1.00 90.69 95 HIS A O 1
ATOM 757 N N . GLY A 1 96 ? -6.836 -1.861 -8.882 1.00 90.56 96 GLY A N 1
ATOM 758 C CA . GLY A 1 96 ? -6.303 -0.539 -9.208 1.00 90.56 96 GLY A CA 1
ATOM 759 C C . GLY A 1 96 ? -5.290 -0.037 -8.173 1.00 90.56 96 GLY A C 1
ATOM 760 O O . GLY A 1 96 ? -4.212 0.457 -8.507 1.00 90.56 96 GLY A O 1
ATOM 761 N N . TYR A 1 97 ? -5.575 -0.237 -6.882 1.00 93.69 97 TYR A N 1
ATOM 762 C CA . TYR A 1 97 ? -4.611 0.096 -5.833 1.00 93.69 97 TYR A CA 1
ATOM 763 C C . TYR A 1 97 ? -3.406 -0.857 -5.834 1.00 93.69 97 TYR A C 1
ATOM 765 O O . TYR A 1 97 ? -2.285 -0.435 -5.568 1.00 93.69 97 TYR A O 1
ATOM 773 N N . ALA A 1 98 ? -3.604 -2.126 -6.186 1.00 95.12 98 ALA A N 1
ATOM 774 C CA . ALA A 1 98 ? -2.552 -3.124 -6.303 1.00 95.12 98 ALA A CA 1
ATOM 775 C C . ALA A 1 98 ? -1.532 -2.756 -7.391 1.00 95.12 98 ALA A C 1
ATOM 777 O O . ALA A 1 98 ? -0.330 -2.874 -7.148 1.00 95.12 98 ALA A O 1
ATOM 778 N N . ARG A 1 99 ? -1.991 -2.231 -8.538 1.00 95.88 99 ARG A N 1
ATOM 779 C CA . ARG A 1 99 ? -1.123 -1.664 -9.584 1.00 95.88 99 ARG A CA 1
ATOM 780 C C . ARG A 1 99 ? -0.292 -0.498 -9.058 1.00 95.88 99 ARG A C 1
ATOM 782 O O . ARG A 1 99 ? 0.923 -0.495 -9.235 1.00 95.88 99 ARG A O 1
ATOM 789 N N . PHE A 1 100 ? -0.913 0.437 -8.332 1.00 95.94 100 PHE A N 1
ATOM 790 C CA . PHE A 1 100 ? -0.184 1.538 -7.693 1.00 95.94 100 PHE A CA 1
ATOM 791 C C . PHE A 1 100 ? 0.869 1.037 -6.686 1.00 95.94 100 PHE A C 1
ATOM 793 O O . PHE A 1 100 ? 1.997 1.530 -6.672 1.00 95.94 100 PHE A O 1
ATOM 800 N N . VAL A 1 101 ? 0.534 0.050 -5.847 1.00 96.88 101 VAL A N 1
ATOM 801 C CA . VAL A 1 101 ? 1.495 -0.527 -4.893 1.00 96.88 101 VAL A CA 1
ATOM 802 C C . VAL A 1 101 ? 2.644 -1.210 -5.638 1.00 96.88 101 VAL A C 1
ATOM 804 O O . VAL A 1 101 ? 3.796 -1.005 -5.269 1.00 96.88 101 VAL A O 1
ATOM 807 N N . LEU A 1 102 ? 2.377 -1.969 -6.707 1.00 97.75 102 LEU A N 1
ATOM 808 C CA . LEU A 1 102 ? 3.451 -2.565 -7.504 1.00 97.75 102 LEU A CA 1
ATOM 809 C C . LEU A 1 102 ? 4.346 -1.492 -8.136 1.00 97.75 102 LEU A C 1
ATOM 811 O O . LEU A 1 102 ? 5.567 -1.597 -8.048 1.00 97.75 102 LEU A O 1
ATOM 815 N N . TYR A 1 103 ? 3.753 -0.441 -8.703 1.00 97.75 103 TYR A N 1
ATOM 816 C CA . TYR A 1 103 ? 4.485 0.710 -9.225 1.00 97.75 103 TYR A CA 1
ATOM 817 C C . TYR A 1 103 ? 5.410 1.332 -8.164 1.00 97.75 103 TYR A C 1
ATOM 819 O O . TYR A 1 103 ? 6.595 1.550 -8.425 1.00 97.75 103 TYR A O 1
ATOM 827 N N . HIS A 1 104 ? 4.906 1.544 -6.944 1.00 97.19 104 HIS A N 1
ATOM 828 C CA . HIS A 1 104 ? 5.692 2.040 -5.810 1.00 97.19 104 HIS A CA 1
ATOM 829 C C . HIS A 1 104 ? 6.896 1.133 -5.500 1.00 97.19 104 HIS A C 1
ATOM 831 O O . HIS A 1 104 ? 8.022 1.614 -5.348 1.00 97.19 104 HIS A O 1
ATOM 837 N N . GLU A 1 105 ? 6.691 -0.185 -5.454 1.00 98.06 105 GLU A N 1
ATOM 838 C CA . GLU A 1 105 ? 7.778 -1.139 -5.209 1.00 98.06 105 GLU A CA 1
ATOM 839 C C . GLU A 1 105 ? 8.772 -1.227 -6.379 1.00 98.06 105 GLU A C 1
ATOM 841 O O . GLU A 1 105 ? 9.968 -1.454 -6.160 1.00 98.06 105 GLU A O 1
ATOM 846 N N . TYR A 1 106 ? 8.325 -0.989 -7.614 1.00 98.00 106 TYR A N 1
ATOM 847 C CA . TYR A 1 106 ? 9.214 -0.872 -8.768 1.00 98.00 106 TYR A CA 1
ATOM 848 C C . TYR A 1 106 ? 10.078 0.385 -8.719 1.00 98.00 106 TYR A C 1
ATOM 850 O O . TYR A 1 106 ? 11.266 0.299 -9.025 1.00 98.00 106 TYR A O 1
ATOM 858 N N . LEU A 1 107 ? 9.568 1.525 -8.243 1.00 97.31 107 LEU A N 1
ATOM 859 C CA . LEU A 1 107 ? 10.419 2.696 -7.988 1.00 97.31 107 LEU A CA 1
ATOM 860 C C . LEU A 1 107 ? 11.532 2.369 -6.979 1.00 97.31 107 LEU A C 1
ATOM 862 O O . LEU A 1 107 ? 12.686 2.762 -7.170 1.00 97.31 107 LEU A O 1
ATOM 866 N N . HIS A 1 108 ? 11.227 1.590 -5.937 1.00 97.31 108 HIS A N 1
ATOM 867 C CA . HIS A 1 108 ? 12.255 1.084 -5.027 1.00 97.31 108 HIS A CA 1
ATOM 868 C C . HIS A 1 108 ? 13.256 0.154 -5.725 1.00 97.31 108 HIS A C 1
ATOM 870 O O . HIS A 1 108 ? 14.460 0.274 -5.482 1.00 97.31 108 HIS A O 1
ATOM 876 N N . ALA A 1 109 ? 12.784 -0.735 -6.604 1.00 97.06 109 ALA A N 1
ATOM 877 C CA . ALA A 1 109 ? 13.639 -1.638 -7.373 1.00 97.06 109 ALA A CA 1
ATOM 878 C C . ALA A 1 109 ? 14.573 -0.899 -8.350 1.00 97.06 109 ALA A C 1
ATOM 880 O O . ALA A 1 109 ? 15.712 -1.323 -8.527 1.00 97.06 109 ALA A O 1
ATOM 881 N N . LEU A 1 110 ? 14.138 0.242 -8.897 1.00 95.50 110 LEU A N 1
ATOM 882 C CA . LEU A 1 110 ? 14.941 1.136 -9.743 1.00 95.50 110 LEU A CA 1
ATOM 883 C C . LEU A 1 110 ? 15.990 1.955 -8.968 1.00 95.50 110 LEU A C 1
ATOM 885 O O . LEU A 1 110 ? 16.744 2.717 -9.567 1.00 95.50 110 LEU A O 1
ATOM 889 N N . GLY A 1 111 ? 16.050 1.820 -7.639 1.00 94.06 111 GLY A N 1
ATOM 890 C CA . GLY A 1 111 ? 17.047 2.488 -6.800 1.00 94.06 111 GLY A CA 1
ATOM 891 C C . GLY A 1 111 ? 16.546 3.737 -6.074 1.00 94.06 111 GLY A C 1
ATOM 892 O O . GLY A 1 111 ? 17.287 4.309 -5.270 1.00 94.06 111 GLY A O 1
ATOM 893 N N . PHE A 1 112 ? 15.279 4.135 -6.239 1.00 94.81 112 PHE A N 1
ATOM 894 C CA . PHE A 1 112 ? 14.683 5.218 -5.450 1.00 94.81 112 PHE A CA 1
ATOM 895 C C . PHE A 1 112 ? 14.292 4.710 -4.049 1.00 94.81 112 PHE A C 1
ATOM 897 O O . PHE A 1 112 ? 13.126 4.533 -3.709 1.00 94.81 112 PHE A O 1
ATOM 904 N N . ARG A 1 113 ? 15.295 4.415 -3.212 1.00 91.38 113 ARG A N 1
ATOM 905 C CA . ARG A 1 113 ? 15.124 3.710 -1.921 1.00 91.38 113 ARG A CA 1
ATOM 906 C C . ARG A 1 113 ? 14.497 4.554 -0.813 1.00 91.38 113 ARG A C 1
ATOM 908 O O . ARG A 1 113 ? 13.957 4.010 0.143 1.00 91.38 113 ARG A O 1
ATOM 915 N N . ARG A 1 114 ? 14.639 5.877 -0.887 1.00 92.19 114 ARG A N 1
ATOM 916 C CA . ARG A 1 114 ? 14.115 6.815 0.113 1.00 92.19 114 ARG A CA 1
ATOM 917 C C . ARG A 1 114 ? 12.928 7.551 -0.479 1.00 92.19 114 ARG A C 1
ATOM 919 O O . ARG A 1 114 ? 13.003 8.003 -1.616 1.00 92.19 114 ARG A O 1
ATOM 926 N N . HIS A 1 115 ? 11.891 7.761 0.323 1.00 93.62 115 HIS A N 1
ATOM 927 C CA . HIS A 1 115 ? 10.728 8.574 -0.041 1.00 93.62 115 HIS A CA 1
ATOM 928 C C . HIS A 1 115 ? 11.029 10.088 -0.027 1.00 93.62 115 HIS A C 1
ATOM 930 O O . HIS A 1 115 ? 10.326 10.865 0.619 1.00 93.62 115 HIS A O 1
ATOM 936 N N . ASN A 1 116 ? 12.107 10.502 -0.695 1.00 95.50 116 ASN A N 1
ATOM 937 C CA . ASN A 1 116 ? 12.518 11.899 -0.846 1.00 95.50 116 ASN A CA 1
ATOM 938 C C . ASN A 1 116 ? 11.675 12.630 -1.911 1.00 95.50 116 ASN A C 1
ATOM 940 O O . ASN A 1 116 ? 10.762 12.052 -2.499 1.00 95.50 116 ASN A O 1
ATOM 944 N N . SER A 1 117 ? 11.977 13.907 -2.168 1.00 94.38 117 SER A N 1
ATOM 945 C CA . SER A 1 117 ? 11.256 14.720 -3.158 1.00 94.38 117 SER A CA 1
ATOM 946 C C . SER A 1 117 ? 11.230 14.072 -4.544 1.00 94.38 117 SER A C 1
ATOM 948 O O . SER A 1 117 ? 10.157 13.965 -5.125 1.00 94.38 117 SER A O 1
ATOM 950 N N . THR A 1 118 ? 12.361 13.559 -5.038 1.00 95.00 118 THR A N 1
ATOM 951 C CA . THR A 1 118 ? 12.439 12.859 -6.332 1.00 95.00 118 THR A CA 1
ATOM 952 C C . THR A 1 118 ? 11.518 11.643 -6.384 1.00 95.00 118 THR A C 1
ATOM 954 O O . THR A 1 118 ? 10.736 11.513 -7.325 1.00 95.00 118 THR A O 1
ATOM 957 N N . PHE A 1 119 ? 11.553 10.783 -5.360 1.00 95.50 119 PHE A N 1
ATOM 958 C CA . PHE A 1 119 ? 10.650 9.633 -5.264 1.00 95.50 119 PHE A CA 1
ATOM 959 C C . PHE A 1 119 ? 9.190 10.080 -5.289 1.00 95.50 119 PHE A C 1
ATOM 961 O O . PHE A 1 119 ? 8.392 9.533 -6.040 1.00 95.50 119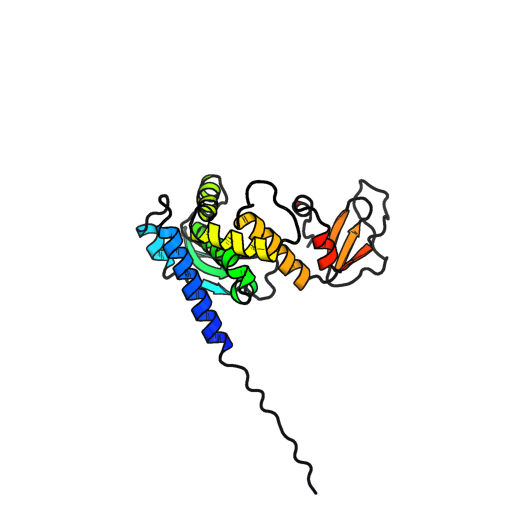 PHE A O 1
ATOM 968 N N . ARG A 1 120 ? 8.838 11.096 -4.494 1.00 93.56 120 ARG A N 1
ATOM 969 C CA . ARG A 1 120 ? 7.462 11.602 -4.415 1.00 93.56 120 ARG A CA 1
ATOM 970 C C . ARG A 1 120 ? 7.011 12.257 -5.718 1.00 93.56 120 ARG A C 1
ATOM 972 O O . ARG A 1 120 ? 5.833 12.166 -6.040 1.00 93.56 120 ARG A O 1
ATOM 979 N N . THR A 1 121 ? 7.909 12.887 -6.472 1.00 94.12 121 THR A N 1
ATOM 980 C CA . THR A 1 121 ? 7.603 13.401 -7.813 1.00 94.12 121 THR A CA 1
ATOM 981 C C . THR A 1 121 ? 7.265 12.260 -8.761 1.00 94.12 121 THR A C 1
ATOM 983 O O . THR A 1 121 ? 6.226 12.327 -9.407 1.00 94.12 121 THR A O 1
ATOM 986 N N . LEU A 1 122 ? 8.085 11.204 -8.807 1.00 94.81 122 LEU A N 1
ATOM 987 C CA . LEU A 1 122 ? 7.809 10.030 -9.639 1.00 94.81 122 LEU A CA 1
ATOM 988 C C . LEU A 1 122 ? 6.507 9.349 -9.213 1.00 94.81 122 LEU A C 1
ATOM 990 O O . LEU A 1 122 ? 5.617 9.182 -10.034 1.00 94.81 122 LEU A O 1
ATOM 994 N N . GLU A 1 123 ? 6.344 9.069 -7.921 1.00 93.75 123 GLU A N 1
ATOM 995 C CA . GLU A 1 123 ? 5.153 8.426 -7.360 1.00 93.75 123 GLU A CA 1
ATOM 996 C C . GLU A 1 123 ? 3.847 9.142 -7.755 1.00 93.75 123 GLU A C 1
ATOM 998 O O . GLU A 1 123 ? 2.855 8.488 -8.074 1.00 93.75 123 GLU A O 1
ATOM 1003 N N . ARG A 1 124 ? 3.851 10.484 -7.787 1.00 92.19 124 ARG A N 1
ATOM 1004 C CA . ARG A 1 124 ? 2.698 11.305 -8.203 1.00 92.19 124 ARG A CA 1
ATOM 1005 C C . ARG A 1 124 ? 2.324 11.128 -9.671 1.00 92.19 124 ARG A C 1
ATOM 1007 O O . ARG A 1 124 ? 1.166 11.351 -10.009 1.00 92.19 124 ARG A O 1
ATOM 1014 N N . LEU A 1 125 ? 3.265 10.757 -10.541 1.00 92.62 125 LEU A N 1
ATOM 1015 C CA . LEU A 1 125 ? 3.002 10.623 -11.977 1.00 92.62 125 LEU A CA 1
ATOM 1016 C C . LEU A 1 125 ? 1.996 9.517 -12.279 1.00 92.62 125 LEU A C 1
ATOM 1018 O O . LEU A 1 125 ? 1.278 9.639 -13.267 1.00 92.62 125 LEU A O 1
ATOM 1022 N N . TRP A 1 126 ? 1.883 8.504 -11.411 1.00 93.00 126 TRP A N 1
ATOM 1023 C CA . TRP A 1 126 ? 0.895 7.437 -11.568 1.00 93.00 126 TRP A CA 1
ATOM 1024 C C . TRP A 1 126 ? -0.525 7.982 -11.739 1.00 93.00 126 TRP A C 1
ATOM 1026 O O . TRP A 1 126 ? -1.234 7.569 -12.653 1.00 93.00 126 TRP A O 1
ATOM 1036 N N . ASP A 1 127 ? -0.910 8.971 -10.927 1.00 87.44 127 ASP A N 1
ATOM 1037 C CA . ASP A 1 127 ? -2.254 9.565 -10.942 1.00 87.44 127 ASP A CA 1
ATOM 1038 C C . ASP A 1 127 ? -2.584 10.275 -12.271 1.00 87.44 127 ASP A C 1
ATOM 1040 O O . ASP A 1 127 ? -3.751 10.471 -12.609 1.00 87.44 127 ASP A O 1
ATOM 1044 N N . TYR A 1 128 ? -1.560 10.641 -13.047 1.00 85.69 128 TYR A N 1
ATOM 1045 C CA . TYR A 1 128 ? -1.697 11.300 -14.348 1.00 85.69 128 TYR A CA 1
ATOM 1046 C C . TYR A 1 128 ? -1.584 10.331 -15.530 1.00 85.69 128 TYR A C 1
ATOM 1048 O O . TYR A 1 128 ? -1.705 10.753 -16.684 1.00 85.69 128 TYR A O 1
ATOM 1056 N N . THR A 1 129 ? -1.401 9.037 -15.279 1.00 85.94 129 THR A N 1
ATOM 1057 C CA . THR A 1 129 ? -1.464 8.016 -16.330 1.00 85.94 129 THR A CA 1
ATOM 1058 C C . THR A 1 129 ? -2.923 7.673 -16.661 1.00 85.94 129 THR A C 1
ATOM 1060 O O . THR A 1 129 ? -3.805 7.852 -15.813 1.00 85.94 129 THR A O 1
ATOM 1063 N N . PRO A 1 130 ? -3.229 7.187 -17.881 1.00 84.88 130 PRO A N 1
ATOM 1064 C CA . PRO A 1 130 ? -4.573 6.713 -18.208 1.00 84.88 130 PRO A CA 1
ATOM 1065 C C . PRO A 1 130 ? -5.071 5.645 -17.228 1.00 84.88 130 PRO A C 1
ATOM 1067 O O . PRO A 1 130 ? -6.207 5.731 -16.761 1.00 84.88 130 PRO A O 1
ATOM 1070 N N . LEU A 1 131 ? -4.198 4.700 -16.863 1.00 85.12 131 LEU A N 1
ATOM 1071 C CA . LEU A 1 131 ? -4.531 3.616 -15.948 1.00 85.12 131 LEU A CA 1
ATOM 1072 C C . LEU A 1 131 ? -4.762 4.126 -14.522 1.00 85.12 131 LEU A C 1
ATOM 1074 O O . LEU A 1 131 ? -5.796 3.829 -13.934 1.00 85.12 131 LEU A O 1
ATOM 1078 N N . GLY A 1 132 ? -3.890 4.998 -14.006 1.00 81.50 132 GLY A N 1
ATOM 1079 C CA . GLY A 1 132 ? -4.072 5.600 -12.683 1.00 81.50 132 GLY A CA 1
ATOM 1080 C C . GLY A 1 132 ? -5.350 6.438 -12.559 1.00 81.50 132 GLY A C 1
ATOM 1081 O O . GLY A 1 132 ? -6.027 6.371 -11.531 1.00 81.50 132 GLY A O 1
ATOM 1082 N N . ARG A 1 133 ? -5.745 7.168 -13.615 1.00 81.69 133 ARG A N 1
ATOM 1083 C CA . ARG A 1 133 ? -7.037 7.882 -13.649 1.00 81.69 133 ARG A CA 1
ATOM 1084 C C . ARG A 1 133 ? -8.233 6.930 -13.623 1.00 81.69 133 ARG A C 1
ATOM 1086 O O . ARG A 1 133 ? -9.194 7.194 -12.896 1.00 81.69 133 ARG A O 1
ATOM 1093 N N . ALA A 1 134 ? -8.182 5.857 -14.414 1.00 82.06 134 ALA A N 1
ATOM 1094 C CA . ALA A 1 134 ? -9.238 4.849 -14.469 1.00 82.06 134 ALA A CA 1
ATOM 1095 C C . ALA A 1 134 ? -9.383 4.128 -13.121 1.00 82.06 134 ALA A C 1
ATOM 1097 O O . ALA A 1 134 ? -10.480 4.065 -12.563 1.00 82.06 134 ALA A O 1
ATOM 1098 N N . ASP A 1 135 ? -8.266 3.686 -12.546 1.00 81.75 135 ASP A N 1
ATOM 1099 C CA . ASP A 1 135 ? -8.232 2.982 -11.267 1.00 81.75 135 ASP A CA 1
ATOM 1100 C C . ASP A 1 135 ? -8.791 3.848 -10.122 1.00 81.75 135 ASP A C 1
ATOM 1102 O O . ASP A 1 135 ? -9.545 3.368 -9.270 1.00 81.75 135 ASP A O 1
ATOM 1106 N N . ALA A 1 136 ? -8.477 5.150 -10.112 1.00 73.88 136 ALA A N 1
ATOM 1107 C CA . ALA A 1 136 ? -9.014 6.077 -9.120 1.00 73.88 136 ALA A CA 1
ATOM 1108 C C . ALA A 1 136 ? -10.548 6.220 -9.217 1.00 73.88 136 ALA A C 1
ATOM 1110 O O . ALA A 1 136 ? -11.196 6.509 -8.217 1.00 73.88 136 ALA A O 1
ATOM 1111 N N . ALA A 1 137 ? -11.156 6.031 -10.397 1.00 72.12 137 ALA A N 1
ATOM 1112 C CA . ALA A 1 137 ? -12.615 6.099 -10.583 1.00 72.12 137 ALA A CA 1
ATOM 1113 C C . ALA A 1 137 ? -13.367 4.911 -10.015 1.00 72.12 137 ALA A C 1
ATOM 1115 O O . ALA A 1 137 ? -14.408 5.098 -9.390 1.00 72.12 137 ALA A O 1
ATOM 1116 N N . VAL A 1 138 ? -12.810 3.715 -10.158 1.00 70.31 138 VAL A N 1
ATOM 1117 C CA . VAL A 1 138 ? -13.435 2.496 -9.643 1.00 70.31 138 VAL A CA 1
ATOM 1118 C C . VAL A 1 138 ? -13.548 2.540 -8.114 1.00 70.31 138 VAL A C 1
ATOM 1120 O O . VAL A 1 138 ? -14.607 2.242 -7.560 1.00 70.31 138 VAL A O 1
ATOM 1123 N N . LEU A 1 139 ? -12.490 2.980 -7.423 1.00 62.88 139 LEU A N 1
ATOM 1124 C CA . LEU A 1 139 ? -12.475 3.059 -5.956 1.00 62.88 139 LEU A CA 1
ATOM 1125 C C . LEU A 1 139 ? -13.447 4.103 -5.386 1.00 62.88 139 LEU A C 1
ATOM 1127 O O . LEU A 1 139 ? -13.962 3.918 -4.284 1.00 62.88 139 LEU A O 1
ATOM 1131 N N . GLU A 1 140 ? -13.723 5.184 -6.115 1.00 63.47 140 GLU A N 1
ATOM 1132 C CA . GLU A 1 140 ? -14.701 6.195 -5.697 1.00 63.47 140 GLU A CA 1
ATOM 1133 C C . GLU A 1 140 ? -16.140 5.696 -5.789 1.00 63.47 140 GLU A C 1
ATOM 1135 O O . GLU A 1 140 ? -16.909 5.903 -4.848 1.00 63.47 140 GLU A O 1
ATOM 1140 N N . VAL A 1 141 ? -16.496 5.012 -6.884 1.00 58.56 141 VAL A N 1
ATOM 1141 C CA . VAL A 1 141 ? -17.839 4.431 -7.074 1.00 58.56 141 VAL A CA 1
ATOM 1142 C C . VAL A 1 141 ? -18.147 3.425 -5.965 1.00 58.56 141 VAL A C 1
ATOM 1144 O O . VAL A 1 141 ? -19.255 3.396 -5.442 1.00 58.56 141 VAL A O 1
ATOM 1147 N N . ALA A 1 142 ? -17.144 2.660 -5.530 1.00 55.62 142 ALA A N 1
ATOM 1148 C CA . ALA A 1 142 ? -17.277 1.749 -4.395 1.00 55.62 142 ALA A CA 1
ATOM 1149 C C . ALA A 1 142 ? -17.407 2.461 -3.029 1.00 55.62 142 ALA A C 1
ATOM 1151 O O . ALA A 1 142 ? -17.781 1.822 -2.046 1.00 55.62 142 ALA A O 1
ATOM 1152 N N . SER A 1 143 ? -17.085 3.758 -2.950 1.00 53.53 143 SER A N 1
ATOM 1153 C CA . SER A 1 143 ? -16.967 4.517 -1.694 1.00 53.53 143 SER A CA 1
ATOM 1154 C C . SER A 1 143 ? -18.060 5.571 -1.470 1.00 53.53 143 SER A C 1
ATOM 1156 O O . SER A 1 143 ? -18.106 6.148 -0.384 1.00 53.53 143 SER A O 1
ATOM 1158 N N . SER A 1 144 ? -18.929 5.865 -2.444 1.00 53.19 144 SER A N 1
ATOM 1159 C CA . SER A 1 144 ? -19.825 7.031 -2.374 1.00 53.19 144 SER A CA 1
ATOM 1160 C C . SER A 1 144 ? -21.317 6.689 -2.299 1.00 53.19 144 SER A C 1
ATOM 1162 O O . SER A 1 144 ? -21.979 6.387 -3.285 1.00 53.19 144 SER A O 1
ATOM 1164 N N . GLY A 1 145 ? -21.859 6.877 -1.093 1.00 44.47 145 GLY A N 1
ATOM 1165 C CA . GLY A 1 145 ? -23.153 7.521 -0.862 1.00 44.47 145 GLY A CA 1
ATOM 1166 C C . GLY A 1 145 ? -22.948 8.975 -0.403 1.00 44.47 145 GLY A C 1
ATOM 1167 O O . GLY A 1 145 ? -23.324 9.317 0.713 1.00 44.47 145 GLY A O 1
ATOM 1168 N N . GLY A 1 146 ? -22.298 9.825 -1.211 1.00 41.62 146 GLY A N 1
ATOM 1169 C CA . GLY A 1 146 ? -22.011 11.220 -0.839 1.00 41.62 146 GLY A CA 1
ATOM 1170 C C . GLY A 1 146 ? -21.551 12.109 -2.002 1.00 41.62 146 GLY A C 1
ATOM 1171 O O . GLY A 1 146 ? -20.887 11.639 -2.920 1.00 41.62 146 GLY A O 1
ATOM 1172 N N . THR A 1 147 ? -21.956 13.381 -1.950 1.00 43.94 147 THR A N 1
ATOM 1173 C CA . THR A 1 147 ? -21.953 14.401 -3.018 1.00 43.94 147 THR A CA 1
ATOM 1174 C C . THR A 1 147 ? -20.584 14.988 -3.385 1.00 43.94 147 THR A C 1
ATOM 1176 O O . THR A 1 147 ? -19.709 15.129 -2.535 1.00 43.94 147 THR A O 1
ATOM 1179 N N . LEU A 1 148 ? -20.465 15.396 -4.657 1.00 45.28 148 LEU A N 1
ATOM 1180 C CA . LEU A 1 148 ? -19.322 16.067 -5.291 1.00 45.28 148 LEU A CA 1
ATOM 1181 C C . LEU A 1 148 ? -18.880 17.351 -4.561 1.00 45.28 148 LEU A C 1
ATOM 1183 O O . LEU A 1 148 ? -19.633 18.320 -4.499 1.00 45.28 148 LEU A O 1
ATOM 1187 N N . SER A 1 149 ? -17.610 17.401 -4.163 1.00 41.62 149 SER A N 1
ATOM 1188 C CA . SER A 1 149 ? -16.824 18.639 -4.104 1.00 41.62 149 SER A CA 1
ATOM 1189 C C . SER A 1 149 ? -15.350 18.333 -4.388 1.00 41.62 149 SER A C 1
ATOM 1191 O O . SER A 1 149 ? -14.784 17.462 -3.731 1.00 41.62 149 SER A O 1
ATOM 1193 N N . ASP A 1 150 ? -14.796 19.065 -5.358 1.00 43.69 150 ASP A N 1
ATOM 1194 C CA . ASP A 1 150 ? -13.393 19.405 -5.643 1.00 43.69 150 ASP A CA 1
ATOM 1195 C C . ASP A 1 150 ? -12.303 18.317 -5.665 1.00 43.69 150 ASP A C 1
ATOM 1197 O O . ASP A 1 150 ? -12.059 17.603 -4.702 1.00 43.69 150 ASP A O 1
ATOM 1201 N N . ALA A 1 151 ? -11.591 18.277 -6.804 1.00 53.25 151 ALA A N 1
ATOM 1202 C CA . ALA A 1 151 ? -10.382 17.500 -7.099 1.00 53.25 151 ALA A CA 1
ATOM 1203 C C . ALA A 1 151 ? -10.338 16.097 -6.467 1.00 53.25 151 ALA A C 1
ATOM 1205 O O . ALA A 1 151 ? -9.795 15.884 -5.383 1.00 53.25 151 ALA A O 1
ATOM 1206 N N . LYS A 1 152 ? -10.847 15.125 -7.228 1.00 53.66 152 LYS A N 1
ATOM 1207 C CA . LYS A 1 152 ? -10.717 13.685 -6.993 1.00 53.66 152 LYS A CA 1
ATOM 1208 C C . LYS A 1 152 ? -9.394 13.304 -6.314 1.00 53.66 152 LYS A C 1
ATOM 1210 O O . LYS A 1 152 ? -8.328 13.519 -6.906 1.00 53.66 152 LYS A O 1
ATOM 1215 N N . PRO A 1 153 ? -9.429 12.739 -5.094 1.00 60.91 153 PRO A N 1
ATOM 1216 C CA . PRO A 1 153 ? -8.207 12.392 -4.405 1.00 60.91 153 PRO A CA 1
ATOM 1217 C C . PRO A 1 153 ? -7.473 11.274 -5.164 1.00 60.91 153 PRO A C 1
ATOM 1219 O O . PRO A 1 153 ? -8.100 10.361 -5.699 1.00 60.91 153 PRO A O 1
ATOM 1222 N N . PRO A 1 154 ? -6.136 11.333 -5.228 1.00 70.62 154 PRO A N 1
ATOM 1223 C CA . PRO A 1 154 ? -5.342 10.403 -6.020 1.00 70.62 154 PRO A CA 1
ATOM 1224 C C . PRO A 1 154 ? -5.463 8.967 -5.499 1.00 70.62 154 PRO A C 1
ATOM 1226 O O . PRO A 1 154 ? -5.669 8.749 -4.296 1.00 70.62 154 PRO A O 1
ATOM 1229 N N . ILE A 1 155 ? -5.270 7.971 -6.373 1.00 76.94 155 ILE A N 1
ATOM 1230 C CA . ILE A 1 155 ? -5.402 6.555 -5.990 1.00 76.94 155 ILE A CA 1
ATOM 1231 C C . ILE A 1 155 ? -4.433 6.177 -4.874 1.00 76.94 155 ILE A C 1
ATOM 1233 O O . ILE A 1 155 ? -4.766 5.375 -4.002 1.00 76.94 155 ILE A O 1
ATOM 1237 N N . ARG A 1 156 ? -3.264 6.822 -4.837 1.00 75.81 156 ARG A N 1
ATOM 1238 C CA . ARG A 1 156 ? -2.284 6.634 -3.766 1.00 75.81 156 ARG A CA 1
ATOM 1239 C C . ARG A 1 156 ? -2.858 6.951 -2.380 1.00 75.81 156 ARG A C 1
ATOM 1241 O O . ARG A 1 156 ? -2.512 6.288 -1.411 1.00 75.81 156 ARG A O 1
ATOM 1248 N N . GLU A 1 157 ? -3.737 7.949 -2.276 1.00 72.88 157 GLU A N 1
ATOM 1249 C CA . GLU A 1 157 ? -4.310 8.422 -1.010 1.00 72.88 157 GLU A CA 1
ATOM 1250 C C . GLU A 1 157 ? -5.648 7.742 -0.698 1.00 72.88 157 GLU A C 1
ATOM 1252 O O . GLU A 1 157 ? -5.918 7.411 0.460 1.00 72.88 157 GLU A O 1
ATOM 1257 N N . LEU A 1 158 ? -6.498 7.522 -1.708 1.00 72.75 158 LEU A N 1
ATOM 1258 C CA . LEU A 1 158 ? -7.745 6.756 -1.569 1.00 72.75 158 LEU A CA 1
ATOM 1259 C C . LEU A 1 158 ? -7.480 5.286 -1.288 1.00 72.75 158 LEU A C 1
ATOM 1261 O O . LEU A 1 158 ? -7.984 4.751 -0.300 1.00 72.75 158 LEU A O 1
ATOM 1265 N N . GLY A 1 159 ? -6.662 4.655 -2.121 1.00 80.25 159 GLY A N 1
ATOM 1266 C CA . GLY A 1 159 ? -6.355 3.239 -2.027 1.00 80.25 159 GLY A CA 1
ATOM 1267 C C . GLY A 1 159 ? -5.590 2.902 -0.753 1.00 80.25 159 GLY A C 1
ATOM 1268 O O . GLY A 1 159 ? -6.001 1.996 -0.037 1.00 80.25 159 GLY A O 1
ATOM 1269 N N . ALA A 1 160 ? -4.561 3.678 -0.382 1.00 85.00 160 ALA A N 1
ATOM 1270 C CA . ALA A 1 160 ? -3.788 3.390 0.830 1.00 85.00 160 ALA A CA 1
ATOM 1271 C C . ALA A 1 160 ? -4.641 3.447 2.093 1.00 85.00 160 ALA A C 1
ATOM 1273 O O . ALA A 1 160 ? -4.576 2.539 2.921 1.00 85.00 160 ALA A O 1
ATOM 1274 N N . TRP A 1 161 ? -5.458 4.489 2.235 1.00 83.62 161 TRP A N 1
ATOM 1275 C CA . TRP A 1 161 ? -6.320 4.638 3.401 1.00 83.62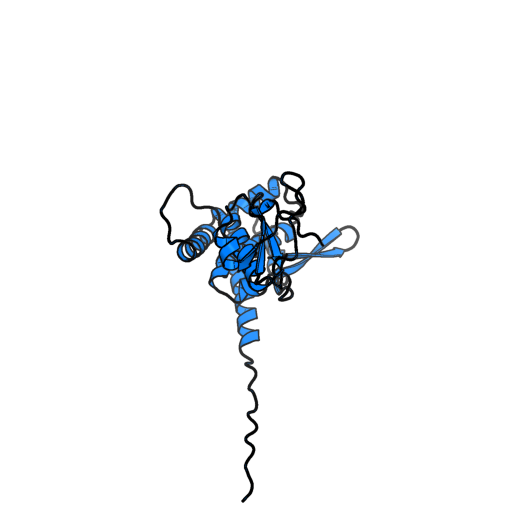 161 TRP A CA 1
ATOM 1276 C C . TRP A 1 161 ? -7.402 3.554 3.446 1.00 83.62 161 TRP A C 1
ATOM 1278 O O . TRP A 1 161 ? -7.540 2.867 4.458 1.00 83.62 161 TRP A O 1
ATOM 1288 N N . SER A 1 162 ? -8.114 3.347 2.336 1.00 86.50 162 SER A N 1
ATOM 1289 C CA . SER A 1 162 ? -9.213 2.377 2.267 1.00 86.50 162 SER A CA 1
ATOM 1290 C C . SER A 1 162 ? -8.712 0.949 2.483 1.00 86.50 162 SER A C 1
ATOM 1292 O O . SER A 1 162 ? -9.330 0.180 3.219 1.00 86.50 162 SER A O 1
ATOM 1294 N N . PHE A 1 163 ? -7.556 0.607 1.911 1.00 90.31 163 PHE A N 1
ATOM 1295 C CA . PHE A 1 163 ? -6.964 -0.715 2.066 1.00 90.31 163 PHE A CA 1
ATOM 1296 C C . PHE A 1 163 ? -6.419 -0.945 3.480 1.00 90.31 163 PHE A C 1
ATOM 1298 O O . PHE A 1 163 ? -6.676 -1.996 4.065 1.00 90.31 163 PHE A O 1
ATOM 1305 N N . THR A 1 164 ? -5.750 0.049 4.080 1.00 89.81 164 THR A N 1
ATOM 1306 C CA . THR A 1 164 ? -5.315 -0.031 5.490 1.00 89.81 164 THR A CA 1
ATOM 1307 C C . THR A 1 164 ? -6.511 -0.306 6.401 1.00 89.81 164 THR A C 1
ATOM 1309 O O . THR A 1 164 ? -6.469 -1.205 7.240 1.00 89.81 164 THR A O 1
ATOM 1312 N N . ASN A 1 165 ? -7.606 0.428 6.200 1.00 87.94 165 ASN A N 1
ATOM 1313 C CA . ASN A 1 165 ? -8.834 0.262 6.968 1.00 87.94 165 ASN A CA 1
ATOM 1314 C C . ASN A 1 165 ? -9.481 -1.110 6.760 1.00 87.94 165 ASN A C 1
ATOM 1316 O O . ASN A 1 165 ? -9.926 -1.721 7.731 1.00 87.94 165 ASN A O 1
ATOM 1320 N N . HIS A 1 166 ? -9.486 -1.626 5.526 1.00 89.94 166 HIS A N 1
ATOM 1321 C CA . HIS A 1 166 ? -9.933 -2.990 5.226 1.00 89.94 166 HIS A CA 1
ATOM 1322 C C . HIS A 1 166 ? -9.124 -4.032 6.009 1.00 89.94 166 HIS A C 1
ATOM 1324 O O . HIS A 1 166 ? -9.704 -4.892 6.676 1.00 89.94 166 HIS A O 1
ATOM 1330 N N . LEU A 1 167 ? -7.790 -3.922 6.012 1.00 91.00 167 LEU A N 1
ATOM 1331 C CA . LEU A 1 167 ? -6.926 -4.833 6.770 1.00 91.00 167 LEU A CA 1
ATOM 1332 C C . LEU A 1 167 ? -7.154 -4.729 8.285 1.00 91.00 167 LEU A C 1
ATOM 1334 O O . LEU A 1 167 ? -7.241 -5.757 8.965 1.00 91.00 167 LEU A O 1
ATOM 1338 N N . ILE A 1 168 ? -7.295 -3.508 8.809 1.00 89.50 168 ILE A N 1
ATOM 1339 C CA . ILE A 1 168 ? -7.585 -3.262 10.226 1.00 89.50 168 ILE A CA 1
ATOM 1340 C C . ILE A 1 168 ? -8.928 -3.885 10.617 1.00 89.50 168 ILE A C 1
ATOM 1342 O O . ILE A 1 168 ? -8.973 -4.653 11.578 1.00 89.50 168 ILE A O 1
ATOM 1346 N N . ALA A 1 169 ? -10.002 -3.607 9.872 1.00 89.50 169 ALA A N 1
ATOM 1347 C CA . ALA A 1 169 ? -11.340 -4.134 10.148 1.00 89.50 169 ALA A CA 1
ATOM 1348 C C . ALA A 1 169 ? -11.378 -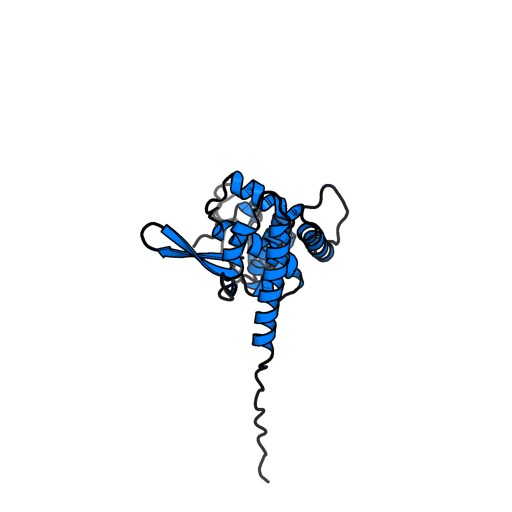5.666 10.112 1.00 89.50 169 ALA A C 1
ATOM 1350 O O . ALA A 1 169 ? -12.016 -6.299 10.954 1.00 89.50 169 ALA A O 1
ATOM 1351 N N . ARG A 1 170 ? -10.639 -6.269 9.175 1.00 88.75 170 ARG A N 1
ATOM 1352 C CA . ARG A 1 170 ? -10.498 -7.723 9.060 1.00 88.75 170 ARG A CA 1
ATOM 1353 C C . ARG A 1 170 ? -9.768 -8.336 10.261 1.00 88.75 170 ARG A C 1
ATOM 1355 O O . ARG A 1 170 ? -10.122 -9.430 10.698 1.00 88.75 170 ARG A O 1
ATOM 1362 N N . GLN A 1 171 ? -8.723 -7.687 10.775 1.00 88.81 171 GLN A N 1
ATOM 1363 C CA . GLN A 1 171 ? -7.881 -8.256 11.835 1.00 88.81 171 GLN A CA 1
ATOM 1364 C C . GLN A 1 171 ? -8.390 -7.958 13.251 1.00 88.81 171 GLN A C 1
ATOM 1366 O O . GLN A 1 171 ? -8.210 -8.770 14.167 1.00 88.81 171 GLN A O 1
ATOM 1371 N N . TYR A 1 172 ? -8.988 -6.788 13.435 1.00 92.31 172 TYR A N 1
ATOM 1372 C CA . TYR A 1 172 ? -9.404 -6.255 14.720 1.00 92.31 172 TYR A CA 1
ATOM 1373 C C . TYR A 1 172 ? -10.902 -5.970 14.666 1.00 92.31 172 TYR A C 1
ATOM 1375 O O . TYR A 1 172 ? -11.284 -4.878 14.270 1.00 92.31 172 TYR A O 1
ATOM 1383 N N . PRO A 1 173 ? -11.774 -6.908 15.065 1.00 93.31 173 PRO A N 1
ATOM 1384 C CA . PRO A 1 173 ? -13.222 -6.688 15.041 1.00 93.31 173 PRO A CA 1
ATOM 1385 C C . PRO A 1 173 ? -13.706 -5.603 16.017 1.00 93.31 173 PRO A C 1
ATOM 1387 O O . PRO A 1 173 ? -14.793 -5.064 15.830 1.00 93.31 173 PRO A O 1
ATOM 1390 N N . TRP A 1 174 ? -12.913 -5.270 17.042 1.00 94.75 174 TRP A N 1
ATOM 1391 C CA . TRP A 1 174 ? -13.269 -4.294 18.072 1.00 94.75 174 TRP A CA 1
ATOM 1392 C C . TRP A 1 174 ? -12.313 -3.107 18.069 1.00 94.75 174 TRP A C 1
ATOM 1394 O O . TRP A 1 174 ? -11.105 -3.265 17.908 1.00 94.75 174 TRP A O 1
ATOM 1404 N N . THR A 1 175 ? -12.842 -1.915 18.306 1.00 94.06 175 THR A N 1
ATOM 1405 C CA . THR A 1 175 ? -12.062 -0.704 18.537 1.00 94.06 175 THR A CA 1
ATOM 1406 C C . THR A 1 175 ? -12.514 -0.073 19.840 1.00 94.06 175 THR A C 1
ATOM 1408 O O . THR A 1 175 ? -13.702 0.166 20.043 1.00 94.06 175 THR A O 1
ATOM 1411 N N . TRP A 1 176 ? -11.565 0.193 20.736 1.00 93.44 176 TRP A N 1
ATOM 1412 C CA . TRP A 1 176 ? -11.846 0.951 21.948 1.00 93.44 176 TRP A CA 1
ATOM 1413 C C . TRP A 1 176 ? -11.716 2.437 21.655 1.00 93.44 176 TRP A C 1
ATOM 1415 O O . TRP A 1 176 ? -10.672 2.880 21.167 1.00 93.44 176 TRP A O 1
ATOM 1425 N N . VAL A 1 177 ? -12.766 3.194 21.956 1.00 91.50 177 VAL A N 1
ATOM 1426 C CA . VAL A 1 177 ? -12.855 4.624 21.654 1.00 91.50 177 VAL A CA 1
ATOM 1427 C C . VAL A 1 177 ? -12.885 5.416 22.950 1.00 91.50 177 VAL A C 1
ATOM 1429 O O . VAL A 1 177 ? -13.709 5.158 23.828 1.00 91.50 177 VAL A O 1
ATOM 1432 N N . CYS A 1 178 ? -11.999 6.404 23.073 1.00 89.75 178 CYS A N 1
ATOM 1433 C CA . CYS A 1 178 ? -12.108 7.381 24.150 1.00 89.75 178 CYS A CA 1
ATOM 1434 C C . CYS A 1 178 ? -13.174 8.433 23.797 1.00 89.75 178 CYS A C 1
ATOM 1436 O O . CYS A 1 178 ? -13.030 9.102 22.770 1.00 89.75 178 CYS A O 1
ATOM 1438 N N . PRO A 1 179 ? -14.198 8.660 24.641 1.00 89.25 179 PRO A N 1
ATOM 1439 C CA . PRO A 1 179 ? -15.232 9.660 24.365 1.00 89.25 179 PRO A CA 1
ATOM 1440 C C . PRO A 1 179 ? -14.674 11.088 24.334 1.00 89.25 179 PRO A C 1
ATOM 1442 O O . PRO A 1 179 ? -15.199 11.921 23.598 1.00 89.25 179 PRO A O 1
ATOM 1445 N N . ASN A 1 180 ? -13.599 11.350 25.085 1.00 89.06 180 ASN A N 1
ATOM 1446 C CA . ASN A 1 180 ? -13.053 12.687 25.294 1.00 89.06 180 ASN A CA 1
ATOM 1447 C C . ASN A 1 180 ? -12.030 13.057 24.218 1.00 89.06 180 ASN A C 1
ATOM 1449 O O . ASN A 1 180 ? -12.210 14.041 23.512 1.00 89.06 180 ASN A O 1
ATOM 1453 N N . CYS A 1 181 ? -10.965 12.262 24.053 1.00 87.50 181 CYS A N 1
ATOM 1454 C CA . CYS A 1 181 ? -9.912 12.575 23.076 1.00 87.50 181 CYS A CA 1
ATOM 1455 C C . CYS A 1 181 ? -10.066 11.879 21.720 1.00 87.50 181 CYS A C 1
ATOM 1457 O O . CYS A 1 181 ? -9.206 12.054 20.862 1.00 87.50 181 CYS A O 1
ATOM 1459 N N . LYS A 1 182 ? -11.106 11.055 21.534 1.00 86.44 182 LYS A N 1
ATOM 1460 C CA . LYS A 1 182 ? -11.388 10.319 20.287 1.00 86.44 182 LYS A CA 1
ATOM 1461 C C . LYS A 1 182 ? -10.264 9.386 19.811 1.00 86.44 182 LYS A C 1
ATOM 1463 O O . LYS A 1 182 ? -10.302 8.909 18.682 1.00 86.44 182 LYS A O 1
ATOM 1468 N N . ARG A 1 183 ? -9.279 9.073 20.667 1.00 87.06 183 ARG A N 1
ATOM 1469 C CA . ARG A 1 183 ? -8.264 8.051 20.373 1.00 87.06 183 ARG A CA 1
ATOM 1470 C C . ARG A 1 183 ? -8.935 6.704 20.136 1.00 87.06 183 ARG A C 1
ATOM 1472 O O . ARG A 1 183 ? -9.830 6.313 20.889 1.00 87.06 183 ARG A O 1
ATOM 1479 N N . LEU A 1 184 ? -8.447 6.015 19.112 1.00 88.62 184 LEU A N 1
ATOM 1480 C CA . LEU A 1 184 ? -8.899 4.694 18.714 1.00 88.62 184 LEU A CA 1
ATOM 1481 C C . LEU A 1 184 ? -7.833 3.660 19.056 1.00 88.62 184 LEU A C 1
ATOM 1483 O O . LEU A 1 184 ? -6.642 3.868 18.822 1.00 88.62 184 LEU A O 1
ATOM 1487 N N . HIS A 1 185 ? -8.274 2.523 19.580 1.00 89.94 185 HIS A N 1
ATOM 1488 C CA . HIS A 1 185 ? -7.411 1.393 19.883 1.00 89.94 185 HIS A CA 1
ATOM 1489 C C . HIS A 1 185 ? -8.007 0.126 19.267 1.00 89.94 185 HIS A C 1
ATOM 1491 O O . HIS A 1 185 ? -8.927 -0.466 19.826 1.00 89.94 185 HIS A O 1
ATOM 1497 N N . HIS A 1 186 ? -7.487 -0.301 18.116 1.00 91.69 186 HIS A N 1
ATOM 1498 C CA . HIS A 1 186 ? -7.938 -1.520 17.436 1.00 91.69 186 HIS A CA 1
ATOM 1499 C C . HIS A 1 186 ? -7.518 -2.775 18.210 1.00 91.69 186 HIS A C 1
ATOM 1501 O O . HIS A 1 186 ? -6.372 -2.898 18.662 1.00 91.69 186 HIS A O 1
ATOM 1507 N N . ARG A 1 187 ? -8.457 -3.699 18.423 1.00 93.00 187 ARG A N 1
ATOM 1508 C CA . ARG A 1 187 ? -8.325 -4.854 19.315 1.00 93.00 187 ARG A CA 1
ATOM 1509 C C . ARG A 1 187 ? -9.084 -6.068 18.790 1.00 93.00 187 ARG A C 1
ATOM 1511 O O . ARG A 1 187 ? -10.089 -5.990 18.093 1.00 93.00 187 ARG A O 1
ATOM 1518 N N . LYS A 1 188 ? -8.588 -7.247 19.168 1.00 92.94 188 LYS A N 1
ATOM 1519 C CA . LYS A 1 188 ? -9.236 -8.527 18.840 1.00 92.94 188 LYS A CA 1
ATOM 1520 C C . LYS A 1 188 ? -10.408 -8.861 19.760 1.00 92.94 188 LYS A C 1
ATOM 1522 O O . LYS A 1 188 ? -11.218 -9.719 19.431 1.00 92.94 188 LYS A O 1
ATOM 1527 N N . ARG A 1 189 ? -10.474 -8.227 20.929 1.00 92.25 189 ARG A N 1
ATOM 1528 C CA . ARG A 1 189 ? -11.449 -8.511 21.983 1.00 92.25 189 ARG A CA 1
ATOM 1529 C C . ARG A 1 189 ? -12.046 -7.212 22.505 1.00 92.25 189 ARG A C 1
ATOM 1531 O O . ARG A 1 189 ? -11.385 -6.173 22.473 1.00 92.25 189 ARG A O 1
ATOM 1538 N N . ARG A 1 190 ? -13.262 -7.318 23.032 1.00 92.31 190 ARG A N 1
ATOM 1539 C CA . ARG A 1 190 ? -13.885 -6.262 23.828 1.00 92.31 190 ARG A CA 1
ATOM 1540 C C . ARG A 1 190 ? -13.106 -6.027 25.121 1.00 92.31 190 ARG A C 1
ATOM 1542 O O . ARG A 1 190 ? -12.491 -6.958 25.645 1.00 92.31 190 ARG A O 1
ATOM 1549 N N . GLN A 1 191 ? -13.148 -4.807 25.639 1.00 87.56 191 GLN A N 1
ATOM 1550 C CA . GLN A 1 191 ? -12.616 -4.493 26.974 1.00 87.56 191 GLN A CA 1
ATOM 1551 C C . GLN A 1 191 ? -13.636 -4.733 28.091 1.00 87.56 191 GLN A C 1
ATOM 1553 O O . GLN A 1 191 ? -13.230 -4.894 29.243 1.00 87.56 191 GLN A O 1
ATOM 1558 N N . ASN A 1 192 ? -14.939 -4.741 27.772 1.00 86.62 192 ASN A N 1
ATOM 1559 C CA . ASN A 1 192 ? -16.034 -4.901 28.734 1.00 86.62 192 ASN A CA 1
ATOM 1560 C C . ASN A 1 192 ? -15.962 -3.891 29.902 1.00 86.62 192 ASN A C 1
ATOM 1562 O O . ASN A 1 192 ? -16.111 -4.268 31.063 1.00 86.62 192 ASN A O 1
ATOM 1566 N N . GLY A 1 193 ? -15.671 -2.620 29.597 1.00 80.88 193 GLY A N 1
ATOM 1567 C CA . GLY A 1 193 ? -15.683 -1.507 30.562 1.00 80.88 193 GLY A CA 1
ATOM 1568 C C . GLY A 1 193 ? -14.510 -1.447 31.548 1.00 80.88 193 GLY A C 1
ATOM 1569 O O . GLY A 1 193 ? -14.546 -0.660 32.486 1.00 80.88 193 GLY A O 1
ATOM 1570 N N . ARG A 1 194 ? -13.471 -2.271 31.370 1.00 85.44 194 ARG A N 1
ATOM 1571 C CA . ARG A 1 194 ? -12.368 -2.387 32.344 1.00 85.44 194 ARG A CA 1
ATOM 1572 C C . ARG A 1 194 ? -11.242 -1.380 32.152 1.00 85.44 194 ARG A C 1
ATOM 1574 O O . ARG A 1 194 ? -10.454 -1.177 33.072 1.00 85.44 194 ARG A O 1
ATOM 1581 N N . LEU A 1 195 ? -11.099 -0.825 30.951 1.00 89.44 195 LEU A N 1
ATOM 1582 C CA . LEU A 1 195 ? -9.929 -0.035 30.591 1.00 89.44 195 LEU A CA 1
ATOM 1583 C C . LEU A 1 195 ? -10.279 1.438 30.474 1.00 89.44 195 LEU A C 1
ATOM 1585 O O . LEU A 1 195 ? -11.368 1.835 30.057 1.00 89.44 195 LEU A O 1
ATOM 1589 N N . THR A 1 196 ? -9.305 2.255 30.849 1.00 90.94 196 THR A N 1
ATOM 1590 C CA . THR A 1 196 ? -9.433 3.702 30.857 1.00 90.94 196 THR A CA 1
ATOM 1591 C C . THR A 1 196 ? -8.392 4.324 29.944 1.00 90.94 196 THR A C 1
ATOM 1593 O O . THR A 1 196 ? -7.329 3.757 29.676 1.00 90.94 196 THR A O 1
ATOM 1596 N N . CYS A 1 197 ? -8.720 5.488 29.401 1.00 89.19 197 CYS A N 1
ATOM 1597 C CA . CYS A 1 197 ? -7.841 6.186 28.490 1.00 89.19 197 CYS A CA 1
ATOM 1598 C C . CYS A 1 197 ? -6.644 6.780 29.246 1.00 89.19 197 CYS A C 1
ATOM 1600 O O . CYS A 1 197 ? -6.811 7.548 30.192 1.00 89.19 197 CYS A O 1
ATOM 1602 N N . ALA A 1 198 ? -5.435 6.473 28.772 1.00 87.25 198 ALA A N 1
ATOM 1603 C CA . ALA A 1 198 ? -4.175 6.943 29.350 1.00 87.25 198 ALA A CA 1
ATOM 1604 C C . ALA A 1 198 ? -3.748 8.350 28.875 1.00 87.25 198 ALA A C 1
ATOM 1606 O O . ALA A 1 198 ? -2.621 8.770 29.124 1.00 87.25 198 ALA A O 1
ATOM 1607 N N . ASN A 1 199 ? -4.595 9.075 28.133 1.00 85.88 199 ASN A N 1
ATOM 1608 C CA . ASN A 1 199 ? -4.253 10.416 27.658 1.00 85.88 199 ASN A CA 1
ATOM 1609 C C . ASN A 1 199 ? -4.268 11.421 28.829 1.00 85.88 199 ASN A C 1
ATOM 1611 O O . ASN A 1 199 ? -5.310 11.551 29.471 1.00 85.88 199 ASN A O 1
ATOM 1615 N N . PRO A 1 200 ? -3.169 12.156 29.085 1.00 82.69 200 PRO A N 1
ATOM 1616 C CA . PRO A 1 200 ? -3.092 13.103 30.198 1.00 82.69 200 PRO A CA 1
ATOM 1617 C C . PRO A 1 200 ? -3.981 14.348 30.035 1.00 82.69 200 PRO A C 1
ATOM 1619 O O . PRO A 1 200 ? -4.185 15.062 31.009 1.00 82.69 200 PRO A O 1
ATOM 1622 N N . ILE A 1 201 ? -4.505 14.620 28.832 1.00 82.12 201 ILE A N 1
ATOM 1623 C CA . ILE A 1 201 ? -5.278 15.840 28.525 1.00 82.12 201 ILE A CA 1
ATOM 1624 C C . ILE A 1 201 ? -6.684 15.829 29.152 1.00 82.12 201 ILE A C 1
ATOM 1626 O O . ILE A 1 201 ? -7.260 16.886 29.387 1.00 82.12 201 ILE A O 1
ATOM 1630 N N . HIS A 1 202 ? -7.256 14.660 29.440 1.00 77.88 202 HIS A N 1
ATOM 1631 C CA . HIS A 1 202 ? -8.557 14.547 30.108 1.00 77.88 202 HIS A CA 1
ATOM 1632 C C . HIS A 1 202 ? -8.433 13.739 31.399 1.00 77.88 202 HIS A C 1
ATOM 1634 O O . HIS A 1 202 ? -7.436 13.048 31.604 1.00 77.88 202 HIS A O 1
ATOM 1640 N N . ALA A 1 203 ? -9.469 13.786 32.244 1.00 66.38 203 ALA A N 1
ATOM 1641 C CA . ALA A 1 203 ? -9.500 13.096 33.531 1.00 66.38 203 ALA A CA 1
ATOM 1642 C C . ALA A 1 203 ? -8.932 11.667 33.435 1.00 66.38 203 ALA A C 1
ATOM 1644 O O . ALA A 1 203 ? -9.381 10.853 32.609 1.00 66.38 203 ALA A O 1
ATOM 1645 N N . ARG A 1 204 ? -7.927 11.379 34.278 1.00 73.19 204 ARG A N 1
ATOM 1646 C CA . ARG A 1 204 ? -7.424 10.016 34.485 1.00 73.19 204 ARG A CA 1
ATOM 1647 C C . ARG A 1 204 ? -8.615 9.131 34.836 1.00 73.19 204 ARG A C 1
ATOM 1649 O O . ARG A 1 204 ? -9.435 9.506 35.665 1.00 73.19 204 ARG A O 1
ATOM 1656 N N . GLY A 1 205 ? -8.711 7.976 34.188 1.00 78.81 205 GLY A N 1
ATOM 1657 C CA . GLY A 1 205 ? -9.811 7.048 34.431 1.00 78.81 205 GLY A CA 1
ATOM 1658 C C . GLY A 1 205 ? -11.018 7.199 33.498 1.00 78.81 205 GLY A C 1
ATOM 1659 O O . GLY A 1 205 ? -12.000 6.499 33.704 1.00 78.81 205 GLY A O 1
ATOM 1660 N N . THR A 1 206 ? -10.965 8.047 32.458 1.00 88.19 206 THR A N 1
ATOM 1661 C CA . THR A 1 206 ? -12.040 8.101 31.442 1.00 88.19 206 THR A CA 1
ATOM 1662 C C . THR A 1 206 ? -12.241 6.706 30.826 1.00 88.19 206 THR A C 1
ATOM 1664 O O . THR A 1 206 ? -11.298 6.215 30.194 1.00 88.19 206 THR A O 1
ATOM 1667 N N . PRO A 1 207 ? -13.412 6.057 30.976 1.00 90.75 207 PRO A N 1
ATOM 1668 C CA . PRO A 1 207 ? -13.636 4.719 30.442 1.00 90.75 207 PRO A CA 1
ATOM 1669 C C . PRO A 1 207 ? -13.626 4.758 28.916 1.00 90.75 207 PRO A C 1
ATOM 1671 O O . PRO A 1 207 ? -14.144 5.685 28.289 1.00 90.75 207 PRO A O 1
ATOM 1674 N N . LEU A 1 208 ? -13.006 3.753 28.311 1.00 91.69 208 LEU A N 1
ATOM 1675 C CA . LEU A 1 208 ? -13.092 3.560 26.872 1.00 91.69 208 LEU A CA 1
ATOM 1676 C C . LEU A 1 208 ? -14.415 2.839 26.550 1.00 91.69 208 LEU A C 1
ATOM 1678 O O . LEU A 1 208 ? -14.885 2.030 27.350 1.00 91.69 208 LEU A O 1
ATOM 1682 N N . PHE A 1 209 ? -14.946 3.010 25.340 1.00 92.38 209 PHE A N 1
ATOM 1683 C CA . PHE A 1 209 ? -16.123 2.272 24.855 1.00 92.38 209 PHE A CA 1
ATOM 1684 C C . PHE A 1 209 ? -15.756 1.255 23.778 1.00 92.38 209 PHE A C 1
ATOM 1686 O O . PHE A 1 209 ? -14.902 1.529 22.939 1.00 92.38 209 PHE A O 1
ATOM 1693 N N . ASP A 1 210 ? -16.388 0.081 23.807 1.00 93.88 210 ASP A N 1
ATOM 1694 C CA . ASP A 1 210 ? -16.281 -0.924 22.747 1.00 93.88 210 ASP A CA 1
ATOM 1695 C C . ASP A 1 210 ? -17.163 -0.532 21.556 1.00 93.88 210 ASP A C 1
ATOM 1697 O O . ASP A 1 210 ? -18.379 -0.428 21.697 1.00 93.88 210 ASP A O 1
ATOM 1701 N N . VAL A 1 211 ? -16.557 -0.367 20.382 1.00 92.81 211 VAL A N 1
ATOM 1702 C CA . VAL A 1 211 ? -17.257 -0.109 19.117 1.00 92.81 211 VAL A CA 1
ATOM 1703 C C . VAL A 1 211 ? -16.795 -1.147 18.088 1.00 92.81 211 VAL A C 1
ATOM 1705 O O . VAL A 1 211 ? -15.596 -1.450 18.042 1.00 92.81 211 VAL A O 1
ATOM 1708 N N . PRO A 1 212 ? -17.684 -1.730 17.264 1.00 94.62 212 PRO A N 1
ATOM 1709 C CA . PRO A 1 212 ? -17.267 -2.513 16.105 1.00 94.62 212 PRO A CA 1
ATOM 1710 C C . PRO A 1 212 ? -16.302 -1.708 15.227 1.00 94.62 212 PRO A C 1
ATOM 1712 O O . PRO A 1 212 ? -16.555 -0.552 14.900 1.00 94.62 212 PRO A O 1
ATOM 1715 N N . THR A 1 213 ? -15.174 -2.291 14.826 1.00 92.88 213 THR A N 1
ATOM 1716 C CA . THR A 1 213 ? -14.128 -1.527 14.116 1.00 92.88 213 THR A CA 1
ATOM 1717 C C . THR A 1 213 ? -14.602 -0.930 12.799 1.00 92.88 213 THR A C 1
ATOM 1719 O O . THR A 1 213 ? -14.180 0.166 12.446 1.00 92.88 213 THR A O 1
ATOM 1722 N N . VAL A 1 214 ? -15.504 -1.615 12.098 1.00 88.75 214 VAL A N 1
ATOM 1723 C CA . VAL A 1 214 ? -16.124 -1.098 10.871 1.00 88.75 214 VAL A CA 1
ATOM 1724 C C . VAL A 1 214 ? -16.893 0.206 11.117 1.00 88.75 214 VAL A C 1
ATOM 1726 O O . VAL A 1 214 ? -16.782 1.132 10.321 1.00 88.75 214 VAL A O 1
ATOM 1729 N N . GLU A 1 215 ? -17.586 0.324 12.252 1.00 90.56 215 GLU A N 1
ATOM 1730 C CA . GLU A 1 215 ? -18.292 1.546 12.657 1.00 90.56 215 GLU A CA 1
ATOM 1731 C C . GLU A 1 215 ? -17.300 2.627 13.101 1.00 90.56 215 GLU A C 1
ATOM 1733 O O . GLU A 1 215 ? -17.389 3.776 12.673 1.00 90.56 215 GLU A O 1
ATOM 1738 N N . ALA A 1 216 ? -16.288 2.251 13.890 1.00 87.38 216 ALA A N 1
ATOM 1739 C CA . ALA A 1 216 ? -15.265 3.186 14.354 1.00 87.38 216 ALA A CA 1
ATOM 1740 C C . ALA A 1 216 ? -14.472 3.820 13.195 1.00 87.38 216 ALA A C 1
ATOM 1742 O O . ALA A 1 216 ? -14.146 5.005 13.248 1.00 87.38 216 ALA A O 1
ATOM 1743 N N . ILE A 1 217 ? -14.174 3.047 12.146 1.00 84.69 217 ILE A N 1
ATOM 1744 C CA . ILE A 1 217 ? -13.516 3.536 10.927 1.00 84.69 217 ILE A CA 1
ATOM 1745 C C . ILE A 1 217 ? -14.433 4.486 10.153 1.00 84.69 217 ILE A C 1
ATOM 1747 O O . ILE A 1 217 ? -13.957 5.515 9.679 1.00 84.69 217 ILE A O 1
ATOM 1751 N N . ALA A 1 218 ? -15.729 4.175 10.044 1.00 78.81 218 ALA A N 1
ATOM 1752 C CA . ALA A 1 218 ? -16.690 5.016 9.331 1.00 78.81 218 ALA A CA 1
ATOM 1753 C C . ALA A 1 218 ? -16.834 6.415 9.958 1.00 78.81 218 ALA A C 1
ATOM 1755 O O . ALA A 1 218 ? -17.083 7.387 9.250 1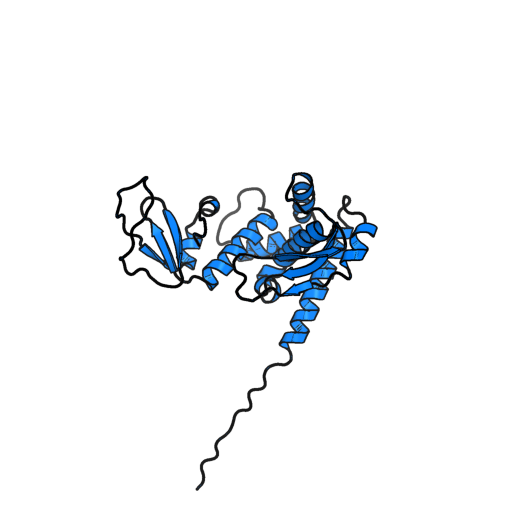.00 78.81 218 ALA A O 1
ATOM 1756 N N . TRP A 1 219 ? -16.650 6.533 11.277 1.00 68.75 219 TRP A N 1
ATOM 1757 C CA . TRP A 1 219 ? -16.744 7.808 11.998 1.00 68.75 219 TRP A CA 1
ATOM 1758 C C . TRP A 1 219 ? -15.429 8.583 12.074 1.00 68.75 219 TRP A C 1
ATOM 1760 O O . TRP A 1 219 ? -15.436 9.758 12.440 1.00 68.75 219 TRP A O 1
ATOM 1770 N N . ALA A 1 220 ? -14.294 7.943 11.787 1.00 64.62 220 ALA A N 1
ATOM 1771 C CA . ALA A 1 220 ? -12.988 8.562 11.937 1.00 64.62 220 ALA A CA 1
ATOM 1772 C C . ALA A 1 220 ? -12.699 9.499 10.751 1.00 64.62 220 ALA A C 1
ATOM 1774 O O . ALA A 1 220 ? -12.565 9.028 9.617 1.00 64.62 220 ALA A O 1
ATOM 1775 N N . PRO A 1 221 ? -12.520 10.817 10.974 1.00 58.56 221 PRO A N 1
ATOM 1776 C CA . PRO A 1 221 ? -12.048 11.703 9.921 1.00 58.56 221 PRO A CA 1
ATOM 1777 C C . PRO A 1 221 ? -10.721 11.182 9.363 1.00 58.56 221 PRO A C 1
ATOM 1779 O O . PRO A 1 221 ? -9.832 10.793 10.128 1.00 58.56 221 PRO A O 1
ATOM 1782 N N . ARG A 1 222 ? -10.533 11.257 8.040 1.00 58.47 222 ARG A N 1
ATOM 1783 C CA . ARG A 1 222 ? -9.277 10.881 7.355 1.00 58.47 222 ARG A CA 1
ATOM 1784 C C . ARG A 1 222 ? -8.020 11.493 8.002 1.00 58.47 222 ARG A C 1
ATOM 1786 O O . ARG A 1 222 ? -6.949 10.891 7.960 1.00 58.47 222 ARG A O 1
ATOM 1793 N N . ALA A 1 223 ? -8.151 12.664 8.628 1.00 47.94 223 ALA A N 1
ATOM 1794 C CA . ALA A 1 223 ? -7.082 13.367 9.337 1.00 47.94 223 ALA A CA 1
ATOM 1795 C C . ALA A 1 223 ? -6.745 12.799 10.737 1.00 47.94 223 ALA A C 1
ATOM 1797 O O . ALA A 1 223 ? -5.607 12.937 11.181 1.00 47.94 223 ALA A O 1
ATOM 1798 N N . MET A 1 224 ? -7.681 12.140 11.433 1.00 47.53 224 MET A N 1
ATOM 1799 C CA . MET A 1 224 ? -7.513 11.718 12.837 1.00 47.53 224 MET A CA 1
ATOM 1800 C C . MET A 1 224 ? -6.722 10.409 13.020 1.00 47.53 224 MET A C 1
ATOM 1802 O O . MET A 1 224 ? -6.175 10.171 14.095 1.00 47.53 224 MET A O 1
ATOM 1806 N N . LEU A 1 225 ? -6.603 9.571 11.984 1.00 48.50 225 LEU A N 1
ATOM 1807 C CA . LEU A 1 225 ? -5.969 8.243 12.086 1.00 48.50 225 LEU A CA 1
ATOM 1808 C C . LEU A 1 225 ? -4.444 8.239 11.899 1.00 48.50 225 LEU A C 1
ATOM 1810 O O . LEU A 1 225 ? -3.797 7.241 12.201 1.00 48.50 225 LEU A O 1
ATOM 1814 N N . ARG A 1 226 ? -3.828 9.355 11.477 1.00 40.66 226 ARG A N 1
ATOM 1815 C CA . ARG A 1 226 ? -2.353 9.467 11.410 1.00 40.66 226 ARG A CA 1
ATOM 1816 C C . ARG A 1 226 ? -1.682 9.403 12.794 1.00 40.66 226 ARG A C 1
ATOM 1818 O O . ARG A 1 226 ? -0.464 9.286 12.866 1.00 40.66 226 ARG A O 1
ATOM 1825 N N . ALA A 1 227 ? -2.463 9.481 13.875 1.00 31.33 227 ALA A N 1
ATOM 1826 C CA . ALA A 1 227 ? -1.981 9.584 15.250 1.00 31.33 227 ALA A CA 1
ATOM 1827 C C . ALA A 1 227 ? -2.006 8.269 16.054 1.00 31.33 227 ALA A C 1
ATOM 1829 O O . ALA A 1 227 ? -1.617 8.277 17.223 1.00 31.33 227 ALA A O 1
ATOM 1830 N N . THR A 1 228 ? -2.447 7.137 15.493 1.00 37.25 228 THR A N 1
ATOM 1831 C CA . THR A 1 228 ? -2.422 5.867 16.234 1.00 37.25 228 THR A CA 1
ATOM 1832 C C . THR A 1 228 ? -1.086 5.164 16.027 1.00 37.25 228 THR A C 1
ATOM 1834 O O . THR A 1 228 ? -0.918 4.366 15.105 1.00 37.25 228 THR A O 1
ATOM 1837 N N . SER A 1 229 ? -0.128 5.452 16.909 1.00 31.55 229 SER A N 1
ATOM 1838 C CA . SER A 1 229 ? 0.974 4.532 17.158 1.00 31.55 229 SER A CA 1
ATOM 1839 C C . SER A 1 229 ? 0.381 3.174 17.537 1.00 31.55 229 SER A C 1
ATOM 1841 O O . SER A 1 229 ? -0.389 3.036 18.489 1.00 31.55 229 SER A O 1
ATOM 1843 N N . VAL A 1 230 ? 0.714 2.155 16.749 1.00 30.84 230 VAL A N 1
ATOM 1844 C CA . VAL A 1 230 ? 0.592 0.768 17.186 1.00 30.84 230 VAL A CA 1
ATOM 1845 C C . VAL A 1 230 ? 1.629 0.617 18.291 1.00 30.84 230 VAL A C 1
ATOM 1847 O O . VAL A 1 230 ? 2.807 0.454 17.997 1.00 30.84 230 VAL A O 1
ATOM 1850 N N . SER A 1 231 ? 1.217 0.792 19.544 1.00 28.31 231 SER A N 1
ATOM 1851 C CA . SER A 1 231 ? 2.014 0.343 20.682 1.00 28.31 231 SER A CA 1
ATOM 1852 C C . SER A 1 231 ? 2.158 -1.171 20.564 1.00 28.31 231 SER A C 1
ATOM 1854 O O . SER A 1 231 ? 1.139 -1.864 20.467 1.00 28.31 231 SER A O 1
ATOM 1856 N N . ASP A 1 232 ? 3.410 -1.619 20.474 1.00 30.67 232 ASP A N 1
ATOM 1857 C CA . ASP A 1 232 ? 3.816 -3.024 20.540 1.00 30.67 232 ASP A CA 1
ATOM 1858 C C . ASP A 1 232 ? 3.336 -3.700 21.837 1.00 30.67 232 ASP A C 1
ATOM 1860 O O . ASP A 1 232 ? 3.211 -2.998 22.872 1.00 30.67 232 ASP A O 1
#

Radius of gyration: 22.0 Å; chains: 1; bounding box: 57×74×56 Å

Foldseek 3Di:
DDDDDDDDPDDPDPPPVVLLVVLVLVLLVVLLVQQCPPPVRPNVLCVVVNPQAEEADDQLPLPDQKDFDWDDDPPDTAGRHIHGHVCCRVPPLNVLVNSLRVNLSVCVNSPVVDCDPVSVVSSVCLCVTPSQVVNLVSLVVVPDPDDDDDDRDGCPLSSVLVVSLVSLLVQFQKWWAQPPPRDIDGHNDDPVFPDADPDPPDDGRRTTDIDGSVVSSVPDDSVRPVPDDPDD

pLDDT: mean 80.7, std 19.25, range [28.31, 98.06]

Sequence (232 aa):
MPRLLTHALGMRSLGSRCHSFHQIVGLQGDVLDTMASIALLKPSALVPLDHLPVSRLRRDAFKLHGVCRFRRTGDDFVAHKIALHPELLDDERWHGYARFVLYHEYLHALGFRRHNSTFRTLERLWDYTPLGRADAAVLEVASSGGTLSDAKPPIRELGAWSFTNHLIARQYPWTWVCPNCKRLHHRKRRQNGRLTCANPIHARGTPLFDVPTVEAIAWAPRAMLRATSVSD